Protein AF-A0A0K6GMQ0-F1 (afdb_monomer)

Structure (mmCIF, N/CA/C/O backbone):
data_AF-A0A0K6GMQ0-F1
#
_entry.id   AF-A0A0K6GMQ0-F1
#
loop_
_atom_site.group_PDB
_atom_site.id
_atom_site.type_symbol
_atom_site.label_atom_id
_atom_site.label_alt_id
_atom_site.label_comp_id
_atom_site.label_asym_id
_atom_site.label_entity_id
_atom_site.label_seq_id
_atom_site.pdbx_PDB_ins_code
_atom_site.Cartn_x
_atom_site.Cartn_y
_atom_site.Cartn_z
_atom_site.occupancy
_atom_site.B_iso_or_equiv
_atom_site.auth_seq_id
_atom_site.auth_comp_id
_atom_site.auth_asym_id
_atom_site.auth_atom_id
_atom_site.pdbx_PDB_model_num
ATOM 1 N N . MET A 1 1 ? 4.867 2.145 -22.997 1.00 87.25 1 MET A N 1
ATOM 2 C CA . MET A 1 1 ? 5.879 2.765 -22.101 1.00 87.25 1 MET A CA 1
ATOM 3 C C . MET A 1 1 ? 5.380 2.892 -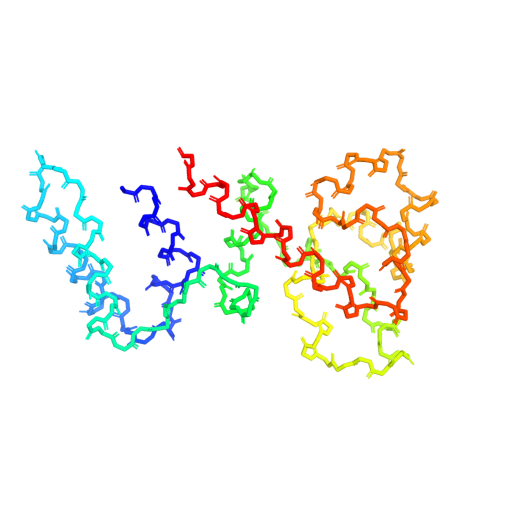20.665 1.00 87.25 1 MET A C 1
ATOM 5 O O . MET A 1 1 ? 6.046 2.372 -19.781 1.00 87.25 1 MET A O 1
ATOM 9 N N . ARG A 1 2 ? 4.233 3.552 -20.426 1.00 87.94 2 ARG A N 1
ATOM 10 C CA . ARG A 1 2 ? 3.683 3.811 -19.080 1.00 87.94 2 ARG A CA 1
ATOM 11 C C . ARG A 1 2 ? 3.552 2.547 -18.221 1.00 87.94 2 ARG A C 1
ATOM 13 O O . ARG A 1 2 ? 4.121 2.479 -17.138 1.00 87.94 2 ARG A O 1
ATOM 20 N N . GLU A 1 3 ? 2.881 1.529 -18.756 1.00 89.50 3 GLU A N 1
ATOM 21 C CA . GLU A 1 3 ? 2.681 0.240 -18.087 1.00 89.50 3 GLU A CA 1
ATOM 22 C C . GLU A 1 3 ? 4.010 -0.415 -17.684 1.00 89.50 3 GLU A C 1
ATOM 24 O O . GLU A 1 3 ? 4.184 -0.826 -16.539 1.00 89.50 3 GLU A O 1
ATOM 29 N N . TRP A 1 4 ? 4.976 -0.455 -18.607 1.00 92.56 4 TRP A N 1
ATOM 30 C CA . TRP A 1 4 ? 6.317 -0.969 -18.336 1.00 92.56 4 TRP A CA 1
ATOM 31 C C . TRP A 1 4 ? 7.002 -0.227 -17.192 1.00 92.56 4 TRP A C 1
ATOM 33 O O . TRP A 1 4 ? 7.537 -0.868 -16.286 1.00 92.56 4 TRP A O 1
ATOM 43 N N . LEU A 1 5 ? 6.968 1.107 -17.213 1.00 91.38 5 LEU A N 1
ATOM 44 C CA . LEU A 1 5 ? 7.626 1.924 -16.201 1.00 91.38 5 LEU A CA 1
ATOM 45 C C . LEU A 1 5 ? 7.036 1.655 -14.816 1.00 91.38 5 LEU A C 1
ATOM 47 O O . LEU A 1 5 ? 7.777 1.316 -13.897 1.00 91.38 5 LEU A O 1
ATOM 51 N N . TYR A 1 6 ? 5.713 1.732 -14.675 1.00 91.31 6 TYR A N 1
ATOM 52 C CA . TYR A 1 6 ? 5.073 1.539 -13.378 1.00 91.31 6 TYR A CA 1
ATOM 53 C C . TYR A 1 6 ? 5.166 0.098 -12.875 1.00 91.31 6 TYR A C 1
ATOM 55 O O . TYR A 1 6 ? 5.461 -0.088 -11.700 1.00 91.31 6 TYR A O 1
ATOM 63 N N . LYS A 1 7 ? 5.007 -0.925 -13.730 1.00 93.25 7 LYS A N 1
ATOM 64 C CA . LYS A 1 7 ? 5.241 -2.322 -13.315 1.00 93.25 7 LYS A CA 1
ATOM 65 C C . LYS A 1 7 ? 6.692 -2.547 -12.877 1.00 93.25 7 LYS A C 1
ATOM 67 O O . LYS A 1 7 ? 6.930 -3.299 -11.935 1.00 93.25 7 LYS A O 1
ATOM 72 N N . SER A 1 8 ? 7.656 -1.881 -13.521 1.00 92.75 8 SER A N 1
ATOM 73 C CA . SER A 1 8 ? 9.074 -1.942 -13.135 1.00 92.75 8 SER A CA 1
ATOM 74 C C . SER A 1 8 ? 9.342 -1.240 -11.800 1.00 92.75 8 SER A C 1
ATOM 76 O O . SER A 1 8 ? 10.072 -1.778 -10.971 1.00 92.75 8 SER A O 1
ATOM 78 N N . LEU A 1 9 ? 8.749 -0.062 -11.577 1.00 92.38 9 LEU A N 1
ATOM 79 C CA . LEU A 1 9 ? 8.865 0.686 -10.319 1.00 92.38 9 LEU A CA 1
ATOM 80 C C . LEU A 1 9 ? 8.199 -0.058 -9.160 1.00 92.38 9 LEU A C 1
ATOM 82 O O . LEU A 1 9 ? 8.821 -0.233 -8.120 1.00 92.38 9 LEU A O 1
ATOM 86 N N . LEU A 1 10 ? 6.982 -0.565 -9.370 1.00 93.38 10 LEU A N 1
ATOM 87 C CA . LEU A 1 10 ? 6.222 -1.320 -8.375 1.00 93.38 10 LEU A CA 1
ATOM 88 C C . LEU A 1 10 ? 6.980 -2.574 -7.913 1.00 93.38 10 LEU A C 1
ATOM 90 O O . LEU A 1 10 ? 6.945 -2.912 -6.740 1.00 93.38 10 LEU A O 1
ATOM 94 N N . ASN A 1 11 ? 7.715 -3.231 -8.814 1.00 93.44 11 ASN A N 1
ATOM 95 C CA . ASN A 1 11 ? 8.562 -4.385 -8.494 1.00 93.44 11 ASN A CA 1
ATOM 96 C C . ASN A 1 11 ? 9.983 -4.014 -8.028 1.00 93.44 11 ASN A C 1
ATOM 98 O O . ASN A 1 11 ? 10.831 -4.891 -7.861 1.00 93.44 11 ASN A O 1
ATOM 102 N N . GLY A 1 12 ? 10.293 -2.723 -7.870 1.00 91.00 12 GLY A N 1
ATOM 103 C CA . GLY A 1 12 ? 11.616 -2.277 -7.435 1.00 91.00 12 GLY A CA 1
ATOM 104 C C . GLY A 1 12 ? 12.750 -2.689 -8.382 1.00 91.00 12 GLY A C 1
ATOM 105 O O . GLY A 1 12 ? 13.881 -2.879 -7.938 1.00 91.00 12 GLY A O 1
ATOM 106 N N . VAL A 1 13 ? 12.488 -2.826 -9.690 1.00 90.62 13 VAL A N 1
ATOM 107 C CA . VAL A 1 13 ? 13.465 -3.305 -10.698 1.00 90.62 13 VAL A CA 1
ATOM 108 C C . VAL A 1 13 ? 14.748 -2.465 -10.722 1.00 90.62 13 VAL A C 1
ATOM 110 O O . VAL A 1 13 ? 15.840 -2.969 -11.009 1.00 90.62 13 VAL A O 1
ATOM 113 N N . PHE A 1 14 ? 14.625 -1.177 -10.404 1.00 87.06 14 PHE A N 1
ATOM 114 C CA . PHE A 1 14 ? 15.734 -0.223 -10.354 1.00 87.06 14 PHE A CA 1
ATOM 115 C C . PHE A 1 14 ? 16.380 -0.104 -8.961 1.00 87.06 14 PHE A C 1
ATOM 117 O O . PHE A 1 14 ? 17.389 0.587 -8.807 1.00 87.06 14 PHE A O 1
ATOM 124 N N . SER A 1 15 ? 15.846 -0.815 -7.967 1.00 83.56 15 SER A N 1
ATOM 125 C CA . SER A 1 15 ? 16.315 -0.835 -6.581 1.00 83.56 15 SER A CA 1
ATOM 126 C C . SER A 1 15 ? 17.329 -1.961 -6.341 1.00 83.56 15 SER A C 1
ATOM 128 O O . SER A 1 15 ? 17.467 -2.913 -7.117 1.00 8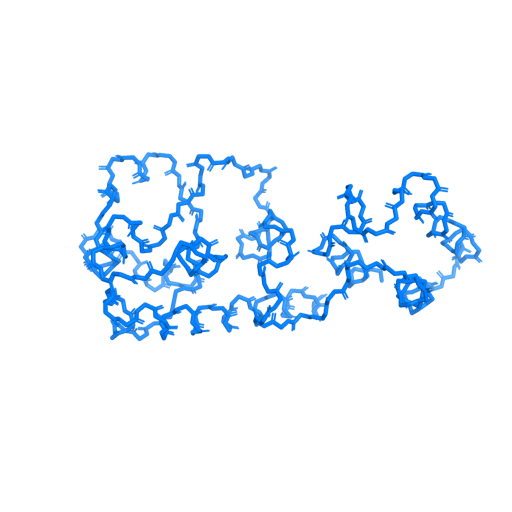3.56 15 SER A O 1
ATOM 130 N N . ARG A 1 16 ? 18.103 -1.860 -5.252 1.00 78.06 16 ARG A N 1
ATOM 131 C CA . ARG A 1 16 ? 19.012 -2.944 -4.834 1.00 78.06 16 ARG A CA 1
ATOM 132 C C . ARG A 1 16 ? 18.188 -4.164 -4.399 1.00 78.06 16 ARG A C 1
ATOM 134 O O . ARG A 1 16 ? 17.112 -4.010 -3.845 1.00 78.06 16 ARG A O 1
ATOM 141 N N . GLY A 1 17 ? 18.713 -5.373 -4.608 1.00 77.19 17 GLY A N 1
ATOM 142 C CA . GLY A 1 17 ? 18.088 -6.607 -4.106 1.00 77.19 17 GLY A CA 1
ATOM 143 C C . GLY A 1 17 ? 17.022 -7.242 -5.011 1.00 77.19 17 GLY A C 1
ATOM 144 O O . GLY A 1 17 ? 16.553 -8.329 -4.693 1.00 77.19 17 GLY A O 1
ATOM 145 N N . CYS A 1 18 ? 16.704 -6.654 -6.171 1.00 80.38 18 CYS A N 1
ATOM 146 C CA . CYS A 1 18 ? 15.731 -7.201 -7.135 1.00 80.38 18 CYS A CA 1
ATOM 147 C C . CYS A 1 18 ? 16.265 -8.399 -7.968 1.00 80.38 18 CYS A C 1
ATOM 149 O O . CYS A 1 18 ? 15.614 -8.865 -8.892 1.00 80.38 18 CYS A O 1
ATOM 151 N N . GLY A 1 19 ? 17.452 -8.937 -7.663 1.00 78.12 19 GLY A N 1
ATOM 152 C CA . GLY A 1 19 ? 18.019 -10.102 -8.372 1.00 78.12 19 GLY A CA 1
ATOM 153 C C . GLY A 1 19 ? 19.038 -9.768 -9.468 1.00 78.12 19 GLY A C 1
ATOM 154 O O . GLY A 1 19 ? 19.646 -10.663 -10.048 1.00 78.12 19 GLY A O 1
ATOM 155 N N . TRP A 1 20 ? 19.319 -8.484 -9.699 1.00 83.75 20 TRP A N 1
ATOM 156 C CA . TRP A 1 20 ? 20.468 -8.049 -10.497 1.00 83.75 20 TRP A CA 1
ATOM 157 C C . TRP A 1 20 ? 21.171 -6.838 -9.888 1.00 83.75 20 TRP A C 1
ATOM 159 O O . TRP A 1 20 ? 20.637 -6.171 -9.003 1.00 83.75 20 TRP A O 1
ATOM 169 N N . ILE A 1 21 ? 22.385 -6.539 -10.360 1.00 78.31 21 ILE A N 1
ATOM 170 C CA . ILE A 1 21 ? 23.079 -5.298 -10.001 1.00 78.31 21 ILE A CA 1
ATOM 171 C C . ILE A 1 21 ? 22.522 -4.205 -10.922 1.00 78.31 21 ILE A C 1
ATOM 173 O O . ILE A 1 21 ? 22.858 -4.244 -12.120 1.00 78.31 21 ILE A O 1
ATOM 177 N N . PRO A 1 22 ? 21.724 -3.238 -10.410 1.00 67.69 22 PRO A N 1
ATOM 178 C CA . PRO A 1 22 ? 20.946 -2.328 -11.251 1.00 67.69 22 PRO A CA 1
ATOM 179 C C . PRO A 1 22 ? 21.818 -1.624 -12.289 1.00 67.69 22 PRO A C 1
ATOM 181 O O . PRO A 1 22 ? 21.586 -1.750 -13.484 1.00 67.69 22 PRO A O 1
ATOM 184 N N . TYR A 1 23 ? 22.925 -1.016 -11.865 1.00 63.31 23 TYR A N 1
ATOM 185 C CA . TYR A 1 23 ? 23.790 -0.242 -12.759 1.00 63.31 23 TYR A CA 1
ATOM 186 C C . TYR A 1 23 ? 24.742 -1.072 -13.637 1.00 63.31 23 TYR A C 1
ATOM 188 O O . TYR A 1 23 ? 25.183 -0.586 -14.674 1.00 63.31 23 TYR A O 1
ATOM 196 N N . LYS A 1 24 ? 25.077 -2.317 -13.263 1.00 68.06 24 LYS A N 1
ATOM 197 C CA . LYS A 1 24 ? 26.059 -3.129 -14.019 1.00 68.06 24 LYS A CA 1
ATOM 198 C C . LYS A 1 24 ? 25.415 -4.047 -15.050 1.00 68.06 24 LYS A C 1
ATOM 200 O O . LYS A 1 24 ? 25.975 -4.267 -16.122 1.00 68.06 24 LYS A O 1
ATOM 205 N N . THR A 1 25 ? 24.257 -4.603 -14.716 1.00 71.44 25 THR A N 1
ATOM 206 C CA . THR A 1 25 ? 23.628 -5.670 -15.507 1.00 71.44 25 THR A CA 1
ATOM 207 C C . THR A 1 25 ? 22.236 -5.286 -15.973 1.00 71.44 25 THR A C 1
ATOM 209 O O . THR A 1 25 ? 21.922 -5.531 -17.133 1.00 71.44 25 THR A O 1
ATOM 212 N N . GLY A 1 26 ? 21.453 -4.610 -15.132 1.00 78.81 26 GLY A N 1
ATOM 213 C CA . GLY A 1 26 ? 20.058 -4.326 -15.438 1.00 78.81 26 GLY A CA 1
ATOM 214 C C . GLY A 1 26 ? 19.805 -3.128 -16.326 1.00 78.81 26 GLY A C 1
ATOM 215 O O . GLY A 1 26 ? 19.415 -3.266 -17.484 1.00 78.81 26 GLY A O 1
ATOM 216 N N . VAL A 1 27 ? 20.106 -1.944 -15.800 1.00 81.25 27 VAL A N 1
ATOM 217 C CA . VAL A 1 27 ? 19.955 -0.660 -16.490 1.00 81.25 27 VAL A CA 1
ATOM 218 C C . VAL A 1 27 ? 20.700 -0.673 -17.822 1.00 81.25 27 VAL A C 1
ATOM 220 O O . VAL A 1 27 ? 20.176 -0.175 -18.810 1.00 81.25 27 VAL A O 1
ATOM 223 N N . ARG A 1 28 ? 21.874 -1.317 -17.902 1.00 84.44 28 ARG A N 1
ATOM 224 C CA . ARG A 1 28 ? 22.615 -1.450 -19.166 1.00 84.44 28 ARG A CA 1
ATOM 225 C C . ARG A 1 28 ? 21.853 -2.271 -20.215 1.00 84.44 28 ARG A C 1
ATOM 227 O O . ARG A 1 28 ? 21.821 -1.871 -21.373 1.00 84.44 28 ARG A O 1
ATOM 234 N N . LYS A 1 29 ? 21.240 -3.400 -19.831 1.00 87.31 29 LYS A N 1
ATOM 235 C CA . LYS A 1 29 ? 20.435 -4.235 -20.744 1.00 87.31 29 LYS A CA 1
ATOM 236 C C . LYS A 1 29 ? 19.186 -3.494 -21.219 1.00 87.31 29 LYS A C 1
ATOM 238 O O . LYS A 1 29 ? 18.951 -3.437 -22.420 1.00 87.31 29 LYS A O 1
ATOM 243 N N . ILE A 1 30 ? 18.460 -2.865 -20.292 1.00 90.50 30 ILE A N 1
ATOM 244 C CA . ILE A 1 30 ? 17.288 -2.029 -20.599 1.00 90.50 30 ILE A CA 1
ATOM 245 C C . ILE A 1 30 ? 17.681 -0.894 -21.554 1.00 90.50 30 ILE A C 1
ATOM 247 O O . ILE A 1 30 ? 17.057 -0.707 -22.594 1.00 90.50 30 ILE A O 1
ATOM 251 N N . SER A 1 31 ? 18.754 -0.164 -21.233 1.00 89.50 31 SER A N 1
ATOM 252 C CA . SER A 1 31 ? 19.244 0.965 -22.029 1.00 89.50 31 SER A CA 1
ATOM 253 C C . SER A 1 31 ? 19.630 0.552 -23.451 1.00 89.50 31 SER A C 1
ATOM 255 O O . SER A 1 31 ? 19.312 1.273 -24.396 1.00 89.50 31 SER A O 1
ATOM 257 N N . ASN A 1 32 ? 20.259 -0.616 -23.620 1.00 91.44 32 ASN A N 1
ATOM 258 C CA . ASN A 1 32 ? 20.604 -1.138 -24.941 1.00 91.44 32 ASN A CA 1
ATOM 259 C C . ASN A 1 32 ? 19.355 -1.380 -25.804 1.00 91.44 32 ASN A C 1
ATOM 261 O O . ASN A 1 32 ? 19.307 -0.861 -26.917 1.00 91.44 32 ASN A O 1
ATOM 265 N N . VAL A 1 33 ? 18.339 -2.071 -25.271 1.00 93.44 33 VAL A N 1
ATOM 266 C CA . VAL A 1 33 ? 17.082 -2.343 -25.998 1.00 93.44 33 VAL A CA 1
ATOM 267 C C . VAL A 1 33 ? 16.358 -1.049 -26.363 1.00 93.44 33 VAL A C 1
ATOM 269 O O . VAL A 1 33 ? 15.961 -0.859 -27.511 1.00 93.44 33 VAL A O 1
ATOM 272 N N . VAL A 1 34 ? 16.243 -0.109 -25.418 1.00 93.00 34 VAL A N 1
ATOM 273 C CA . VAL A 1 34 ? 15.599 1.191 -25.673 1.00 93.00 34 VAL A CA 1
ATOM 274 C C . VAL A 1 34 ? 16.345 1.980 -26.755 1.00 93.00 34 VAL A C 1
ATOM 276 O O . VAL A 1 34 ? 15.718 2.608 -27.607 1.00 93.00 34 VAL A O 1
ATOM 279 N N . ARG A 1 35 ? 17.684 1.935 -26.769 1.00 92.75 35 ARG A N 1
ATOM 280 C CA . ARG A 1 35 ? 18.505 2.625 -27.776 1.00 92.75 35 ARG A CA 1
ATOM 281 C C . ARG A 1 35 ? 18.301 2.064 -29.187 1.00 92.75 35 ARG A C 1
ATOM 283 O O . ARG A 1 35 ? 18.286 2.844 -30.136 1.00 92.75 35 ARG A O 1
ATOM 290 N N . GLU A 1 36 ? 18.128 0.754 -29.330 1.00 94.31 36 GLU A N 1
ATOM 291 C CA . GLU A 1 36 ? 17.858 0.084 -30.619 1.00 94.31 36 GLU A CA 1
ATOM 292 C C . GLU A 1 36 ? 16.455 0.403 -31.181 1.00 94.31 36 GLU A C 1
ATOM 294 O O . GLU A 1 36 ? 16.200 0.275 -32.387 1.00 94.31 36 GLU A O 1
ATOM 299 N N . HIS A 1 37 ? 15.575 0.912 -30.314 1.00 93.62 37 HIS A N 1
ATOM 300 C CA . HIS A 1 37 ? 14.209 1.338 -30.614 1.00 93.62 37 HIS A CA 1
ATOM 301 C C . HIS A 1 37 ? 14.037 2.862 -30.680 1.00 93.62 37 HIS A C 1
ATOM 303 O O . HIS A 1 37 ? 12.922 3.380 -30.631 1.00 93.62 37 HIS A O 1
ATOM 309 N N . LYS A 1 38 ? 15.132 3.620 -30.819 1.00 89.38 38 LYS A N 1
ATOM 310 C CA . LYS A 1 38 ? 15.054 5.076 -30.982 1.00 89.38 38 LYS A CA 1
ATOM 311 C C . LYS A 1 38 ? 14.230 5.430 -32.231 1.00 89.38 38 LYS A C 1
ATOM 313 O O . LYS A 1 38 ? 14.511 4.920 -33.311 1.00 89.38 38 LYS A O 1
ATOM 318 N N . LEU A 1 39 ? 13.258 6.337 -32.076 1.00 91.06 39 LEU A N 1
ATOM 319 C CA . LEU A 1 39 ? 12.291 6.746 -33.115 1.00 91.06 39 LEU A CA 1
ATOM 320 C C . LEU A 1 39 ? 11.353 5.622 -33.606 1.00 91.06 39 LEU A C 1
ATOM 322 O O . LEU A 1 39 ? 10.754 5.754 -34.670 1.00 91.06 39 LEU A O 1
ATOM 326 N N . LYS A 1 40 ? 11.219 4.534 -32.841 1.00 93.19 40 LYS A N 1
ATOM 327 C CA . LYS A 1 40 ? 10.262 3.445 -33.079 1.00 93.19 40 LYS A CA 1
ATOM 328 C C . LYS A 1 40 ? 9.300 3.325 -31.896 1.00 93.19 40 LYS A C 1
ATOM 330 O O . LYS A 1 40 ? 9.435 4.041 -30.900 1.00 93.19 40 LYS A O 1
ATOM 335 N N . ASP A 1 41 ? 8.363 2.389 -31.999 1.00 93.50 41 ASP A N 1
ATOM 336 C CA . ASP A 1 41 ? 7.492 2.020 -30.889 1.00 93.50 41 ASP A CA 1
ATOM 337 C C . ASP A 1 41 ? 8.296 1.541 -29.676 1.00 93.50 41 ASP A C 1
ATOM 339 O O . ASP A 1 41 ? 9.361 0.928 -29.790 1.00 93.50 41 ASP A O 1
ATOM 343 N N . PHE A 1 42 ? 7.780 1.847 -28.486 1.00 94.38 42 PHE A N 1
ATOM 344 C CA . PHE A 1 42 ? 8.451 1.499 -27.242 1.00 94.38 42 PHE A CA 1
ATOM 345 C C . PHE A 1 42 ? 8.419 -0.026 -27.008 1.00 94.38 42 PHE A C 1
ATOM 347 O O . PHE A 1 42 ? 7.323 -0.583 -26.906 1.00 94.38 42 PHE A O 1
ATOM 354 N N . PRO A 1 43 ? 9.572 -0.694 -26.815 1.00 95.50 43 PRO A N 1
ATOM 355 C CA . PRO A 1 43 ? 9.676 -2.156 -26.815 1.00 95.50 43 PRO A CA 1
ATOM 356 C C . PRO A 1 43 ? 9.305 -2.778 -25.454 1.00 95.50 43 PRO A C 1
ATOM 358 O O . PRO A 1 43 ? 10.131 -3.402 -24.789 1.00 95.50 43 PRO A O 1
ATOM 361 N N . ALA A 1 44 ? 8.066 -2.584 -24.990 1.00 94.00 44 ALA A N 1
ATOM 362 C CA . ALA A 1 44 ? 7.633 -3.047 -23.665 1.00 94.00 44 ALA A CA 1
ATOM 363 C C . ALA A 1 44 ? 7.765 -4.572 -23.495 1.00 94.00 44 ALA A C 1
ATOM 365 O O . ALA A 1 44 ? 8.299 -5.029 -22.484 1.00 94.00 44 ALA A O 1
ATOM 366 N N . ASP A 1 45 ? 7.341 -5.346 -24.494 1.00 93.00 45 ASP A N 1
ATOM 367 C CA . ASP A 1 45 ? 7.365 -6.811 -24.437 1.00 93.00 45 ASP A CA 1
ATOM 368 C C . ASP A 1 45 ? 8.787 -7.372 -24.382 1.00 93.00 45 ASP A C 1
ATOM 370 O O . ASP A 1 45 ? 9.056 -8.306 -23.622 1.00 93.00 45 ASP A O 1
ATOM 374 N N . GLU A 1 46 ? 9.720 -6.774 -25.128 1.00 94.25 46 GLU A N 1
ATOM 375 C CA . GLU A 1 46 ? 11.136 -7.150 -25.086 1.00 94.25 46 GLU A CA 1
ATOM 376 C C . GLU A 1 46 ? 11.751 -6.848 -23.719 1.00 94.25 46 GLU A C 1
ATOM 378 O O . GLU A 1 46 ? 12.500 -7.659 -23.169 1.00 94.25 46 GLU A O 1
ATOM 383 N N . LEU A 1 47 ? 11.391 -5.712 -23.119 1.00 93.94 47 LEU A N 1
ATOM 384 C CA . LEU A 1 47 ? 11.858 -5.352 -21.785 1.00 93.94 47 LEU A CA 1
ATOM 385 C C . LEU A 1 47 ? 11.283 -6.285 -20.708 1.00 93.94 47 LEU A C 1
ATOM 387 O O . LEU A 1 47 ? 12.024 -6.729 -19.833 1.00 93.94 47 LEU A O 1
ATOM 391 N N . PHE A 1 48 ? 10.004 -6.662 -20.788 1.00 92.19 48 PHE A N 1
ATOM 392 C CA . PHE A 1 48 ? 9.436 -7.676 -19.890 1.00 92.19 48 PHE A CA 1
ATOM 393 C C . PHE A 1 48 ? 10.009 -9.073 -20.140 1.00 92.19 48 PHE A C 1
ATOM 395 O O . PHE A 1 48 ? 10.126 -9.877 -19.212 1.00 92.19 48 PHE A O 1
ATOM 402 N N . LYS A 1 49 ? 10.393 -9.393 -21.380 1.00 90.88 49 LYS A N 1
ATOM 403 C CA . LYS A 1 49 ? 11.107 -10.635 -21.688 1.00 90.88 49 LYS A CA 1
ATOM 404 C C . LYS A 1 49 ? 12.455 -10.682 -20.966 1.00 90.88 49 LYS A C 1
ATOM 406 O O . LYS A 1 49 ? 12.750 -11.696 -20.345 1.00 90.88 49 LYS A O 1
ATOM 411 N N . ILE A 1 50 ? 13.210 -9.578 -20.942 1.00 89.06 50 ILE A N 1
ATOM 412 C CA . ILE A 1 50 ? 14.455 -9.480 -20.156 1.00 89.06 50 ILE A CA 1
ATOM 413 C C . ILE A 1 50 ? 14.203 -9.821 -18.687 1.00 89.06 50 ILE A C 1
ATOM 415 O O . ILE A 1 50 ? 15.015 -10.518 -18.084 1.00 89.06 50 ILE A O 1
ATOM 419 N N . TYR A 1 51 ? 13.099 -9.347 -18.106 1.00 90.00 51 TYR A N 1
ATOM 420 C CA . TYR A 1 51 ? 12.803 -9.612 -16.697 1.00 90.00 51 TYR A CA 1
ATOM 421 C C . TYR A 1 51 ? 12.519 -11.084 -16.427 1.00 90.00 51 TYR A C 1
ATOM 423 O O . TYR A 1 51 ? 12.962 -11.588 -15.406 1.00 90.00 51 TYR A O 1
ATOM 431 N N . ARG A 1 52 ? 11.825 -11.764 -17.346 1.00 86.62 52 ARG A N 1
ATOM 432 C CA . ARG A 1 52 ? 11.510 -13.197 -17.247 1.00 86.62 52 ARG A CA 1
ATOM 433 C C . ARG A 1 52 ? 12.719 -14.094 -17.511 1.00 86.62 52 ARG A C 1
ATOM 435 O O . ARG A 1 52 ? 12.858 -15.133 -16.879 1.00 86.62 52 ARG A O 1
ATOM 442 N N . ASP A 1 53 ? 13.592 -13.690 -18.432 1.00 86.38 53 ASP A N 1
ATOM 443 C CA . ASP A 1 53 ? 14.809 -14.434 -18.779 1.00 86.38 53 ASP A CA 1
ATOM 444 C C . ASP A 1 53 ? 15.908 -14.300 -17.706 1.00 86.38 53 ASP A C 1
ATOM 446 O O . ASP A 1 53 ? 16.866 -15.075 -17.681 1.00 86.38 53 ASP A O 1
ATOM 450 N N . HIS A 1 54 ? 15.802 -13.296 -16.832 1.00 82.06 54 HIS A N 1
ATOM 451 C CA . HIS A 1 54 ? 16.686 -13.099 -15.691 1.00 82.06 54 HIS A CA 1
ATOM 452 C C . HIS A 1 54 ? 15.994 -13.506 -14.384 1.00 82.06 54 HIS A C 1
ATOM 454 O O . HIS A 1 54 ? 14.781 -13.396 -14.272 1.00 82.06 54 HIS A O 1
ATOM 460 N N . PRO A 1 55 ? 16.739 -13.938 -13.352 1.00 77.44 55 PRO A N 1
ATOM 461 C CA . PRO A 1 55 ? 16.164 -14.298 -12.055 1.00 77.44 55 PRO A CA 1
ATOM 462 C C . PRO A 1 55 ? 15.805 -13.043 -11.235 1.00 77.44 55 PRO A C 1
ATOM 464 O O . PRO A 1 55 ? 16.338 -12.830 -10.144 1.00 77.44 55 PRO A O 1
ATOM 467 N N . LEU A 1 56 ? 14.958 -12.168 -11.784 1.00 85.12 56 LEU A N 1
ATOM 468 C CA . LEU A 1 56 ? 14.487 -10.973 -11.091 1.00 85.12 56 LEU A CA 1
ATOM 469 C C . LEU A 1 56 ? 13.315 -11.296 -10.169 1.00 85.12 56 LEU A C 1
ATOM 471 O O . LEU A 1 56 ? 12.469 -12.134 -10.480 1.00 85.12 56 LEU A O 1
ATOM 475 N N . ARG A 1 57 ? 13.234 -10.573 -9.049 1.00 87.25 57 ARG A N 1
ATOM 476 C CA . ARG A 1 57 ? 12.013 -10.511 -8.2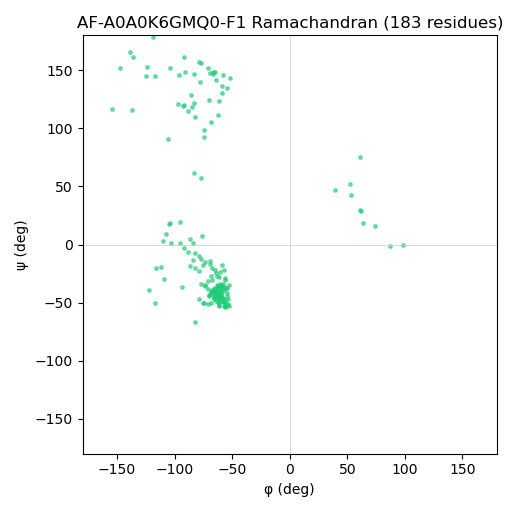39 1.00 87.25 57 ARG A CA 1
ATOM 477 C C . ARG 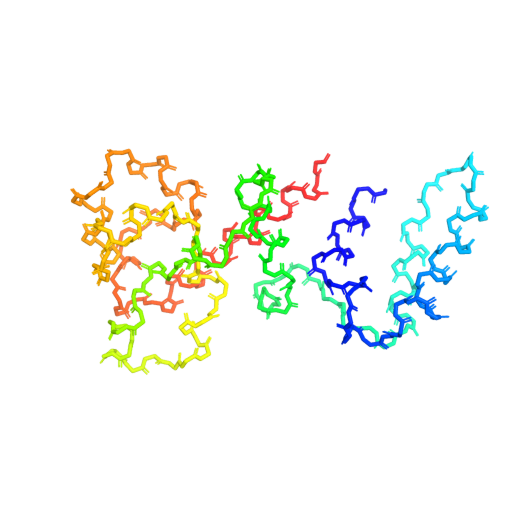A 1 57 ? 11.009 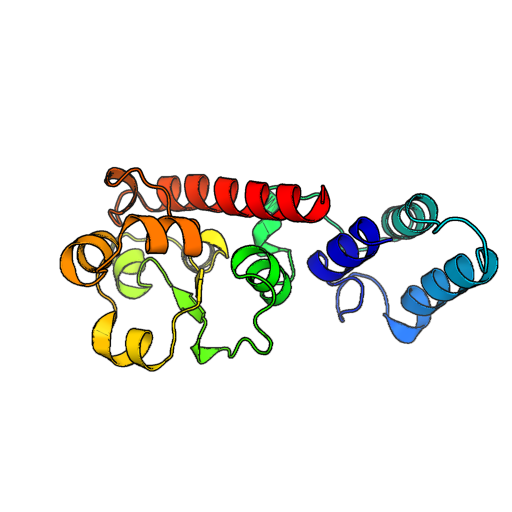-9.630 -8.971 1.00 87.25 57 ARG A C 1
ATOM 479 O O . ARG A 1 57 ? 11.048 -8.410 -8.853 1.00 87.25 57 ARG A O 1
ATOM 486 N N . PHE A 1 58 ? 10.172 -10.261 -9.783 1.00 90.69 58 PHE A N 1
ATOM 487 C CA . PHE A 1 58 ? 9.171 -9.586 -10.592 1.00 90.69 58 PHE A CA 1
ATOM 488 C C . PHE A 1 58 ? 7.855 -10.359 -10.518 1.00 90.69 58 PHE A C 1
ATOM 490 O O . PHE A 1 58 ? 7.775 -11.508 -10.951 1.00 90.69 58 PHE A O 1
ATOM 497 N N . TYR A 1 59 ? 6.835 -9.723 -9.957 1.00 92.38 59 TYR A N 1
ATOM 498 C CA . TYR A 1 59 ? 5.550 -10.323 -9.650 1.00 92.38 59 TYR A CA 1
ATOM 499 C C . TYR A 1 59 ? 4.423 -9.667 -10.445 1.00 92.38 59 TYR A C 1
ATOM 501 O O . TYR A 1 59 ? 4.400 -8.454 -10.677 1.00 92.38 59 TYR A O 1
ATOM 509 N N . GLU A 1 60 ? 3.446 -10.492 -10.811 1.00 92.50 60 GLU A N 1
ATOM 510 C CA . GLU A 1 60 ? 2.177 -10.028 -11.357 1.00 92.50 60 GLU A CA 1
ATOM 511 C C . GLU A 1 60 ? 1.320 -9.363 -10.276 1.00 92.50 60 GLU A C 1
ATOM 513 O O . GLU A 1 60 ? 1.378 -9.710 -9.092 1.00 92.50 60 GLU A O 1
ATOM 518 N N . ILE A 1 61 ? 0.478 -8.423 -10.703 1.00 95.00 61 ILE A N 1
ATOM 519 C CA . ILE A 1 61 ? -0.350 -7.606 -9.811 1.00 95.00 61 ILE A CA 1
ATOM 520 C C . ILE A 1 61 ? -1.501 -8.447 -9.264 1.00 95.00 61 ILE A C 1
ATOM 522 O O . ILE A 1 61 ? -2.541 -8.641 -9.906 1.00 95.00 61 ILE A O 1
ATOM 526 N N . HIS A 1 62 ? -1.289 -8.938 -8.050 1.00 96.12 62 HIS A N 1
ATOM 527 C CA . HIS A 1 62 ? -2.179 -9.830 -7.327 1.00 96.12 62 HIS A CA 1
ATOM 528 C C . HIS A 1 62 ? -2.076 -9.553 -5.822 1.00 96.12 62 HIS A C 1
ATOM 530 O O . HIS A 1 62 ? -1.021 -9.138 -5.343 1.00 96.12 62 HIS A O 1
ATOM 536 N N . THR A 1 63 ? -3.148 -9.805 -5.066 1.00 95.81 63 THR A N 1
ATOM 537 C CA . THR A 1 63 ? -3.203 -9.536 -3.614 1.00 95.81 63 THR A CA 1
ATOM 538 C C . THR A 1 63 ? -2.086 -10.259 -2.860 1.00 95.81 63 THR A C 1
ATOM 540 O O . THR A 1 63 ? -1.424 -9.671 -2.012 1.00 95.81 63 THR A O 1
ATOM 543 N N . ALA A 1 64 ? -1.790 -11.497 -3.264 1.00 95.38 64 ALA A N 1
ATOM 544 C CA . ALA A 1 64 ? -0.700 -12.312 -2.722 1.00 95.38 64 ALA A CA 1
ATOM 545 C C . ALA A 1 64 ? 0.703 -11.674 -2.818 1.00 95.38 64 ALA A C 1
ATOM 547 O O . ALA A 1 64 ? 1.582 -12.064 -2.058 1.00 95.38 64 ALA A O 1
ATOM 548 N N . HIS A 1 65 ? 0.920 -10.715 -3.725 1.00 95.38 65 HIS A N 1
ATOM 549 C CA . HIS A 1 65 ? 2.224 -10.077 -3.942 1.00 95.38 65 HIS A CA 1
ATOM 550 C C . HIS A 1 65 ? 2.269 -8.618 -3.470 1.00 95.38 65 HIS A C 1
ATOM 552 O O . HIS A 1 65 ? 3.292 -7.964 -3.636 1.00 95.38 65 HIS A O 1
ATOM 558 N N . LEU A 1 66 ? 1.197 -8.082 -2.870 1.00 95.31 66 LEU A N 1
ATOM 559 C CA . LEU A 1 66 ? 1.159 -6.668 -2.469 1.00 95.31 66 LEU A CA 1
ATOM 560 C C . LEU A 1 66 ? 2.291 -6.276 -1.514 1.00 95.31 66 LEU A C 1
ATOM 562 O O . LEU A 1 66 ? 2.810 -5.170 -1.617 1.00 95.31 66 LEU A O 1
ATOM 566 N N . ASN A 1 67 ? 2.679 -7.176 -0.609 1.00 94.75 67 ASN A N 1
ATOM 567 C CA . ASN A 1 67 ? 3.772 -6.935 0.338 1.00 94.75 67 ASN A CA 1
ATOM 568 C C . ASN A 1 67 ? 5.167 -7.062 -0.297 1.00 94.75 67 ASN A C 1
ATOM 570 O O . ASN A 1 67 ? 6.148 -6.664 0.323 1.00 94.75 67 ASN A O 1
ATOM 574 N N . GLU A 1 68 ? 5.258 -7.605 -1.513 1.00 93.69 68 GLU A N 1
ATOM 575 C CA . GLU A 1 68 ? 6.509 -7.707 -2.271 1.00 93.69 68 GLU A CA 1
ATOM 576 C C . GLU A 1 68 ? 6.795 -6.443 -3.090 1.00 93.69 68 GLU A C 1
ATOM 578 O O . GLU A 1 68 ? 7.926 -6.225 -3.528 1.00 93.69 68 GLU A O 1
ATOM 583 N N . PHE A 1 69 ? 5.770 -5.621 -3.324 1.00 94.50 69 PHE A N 1
ATOM 584 C CA . PHE A 1 69 ? 5.896 -4.387 -4.080 1.00 94.50 69 PHE A CA 1
ATOM 585 C C . PHE A 1 69 ? 6.539 -3.268 -3.266 1.00 94.50 69 PHE A C 1
ATOM 587 O O . PHE A 1 69 ? 6.478 -3.225 -2.036 1.00 94.50 69 PHE A O 1
ATOM 594 N N . ASP A 1 70 ? 7.121 -2.313 -3.985 1.00 92.69 70 ASP A N 1
ATOM 595 C CA . ASP A 1 70 ? 7.617 -1.079 -3.402 1.00 92.69 70 ASP A CA 1
ATOM 596 C C . ASP A 1 70 ? 6.451 -0.297 -2.776 1.00 92.69 70 ASP A C 1
ATOM 598 O O . ASP A 1 70 ? 5.543 0.187 -3.462 1.00 92.69 70 ASP A O 1
ATOM 602 N N . LYS A 1 71 ? 6.467 -0.210 -1.444 1.00 91.06 71 LYS A N 1
ATOM 603 C CA . LYS A 1 71 ? 5.401 0.389 -0.637 1.00 91.06 71 LYS A CA 1
ATOM 604 C C . LYS A 1 71 ? 5.156 1.858 -0.993 1.00 91.06 71 LYS A C 1
ATOM 606 O O . LYS A 1 71 ? 4.004 2.290 -0.979 1.00 91.06 71 LYS A O 1
ATOM 611 N N . GLU A 1 72 ? 6.202 2.621 -1.309 1.00 89.81 72 GLU A N 1
ATOM 612 C CA . GLU A 1 72 ? 6.050 4.029 -1.691 1.00 89.81 72 GLU A CA 1
ATOM 613 C C . GLU A 1 72 ? 5.297 4.125 -3.015 1.00 89.81 72 GLU A C 1
ATOM 615 O O . GLU A 1 72 ? 4.314 4.862 -3.118 1.00 89.81 72 GLU A O 1
ATOM 620 N N . ILE A 1 73 ? 5.672 3.295 -3.993 1.00 91.75 73 ILE A N 1
ATOM 621 C CA . ILE A 1 73 ? 4.967 3.219 -5.278 1.00 91.75 73 ILE A CA 1
ATOM 622 C C . ILE A 1 73 ? 3.511 2.779 -5.087 1.00 91.75 73 ILE A C 1
ATOM 624 O O . ILE A 1 73 ? 2.623 3.367 -5.706 1.00 91.75 73 ILE A O 1
ATOM 628 N N . VAL A 1 74 ? 3.226 1.815 -4.201 1.00 94.06 74 VAL A N 1
ATOM 629 C CA . VAL A 1 74 ? 1.837 1.441 -3.870 1.00 94.06 74 VAL A CA 1
ATOM 630 C C . VAL A 1 74 ? 1.059 2.643 -3.329 1.00 94.06 74 VAL A C 1
ATOM 632 O O . VAL A 1 74 ? -0.057 2.899 -3.778 1.00 94.06 74 VAL A O 1
ATOM 635 N N . PHE A 1 75 ? 1.629 3.429 -2.415 1.00 93.06 75 PHE 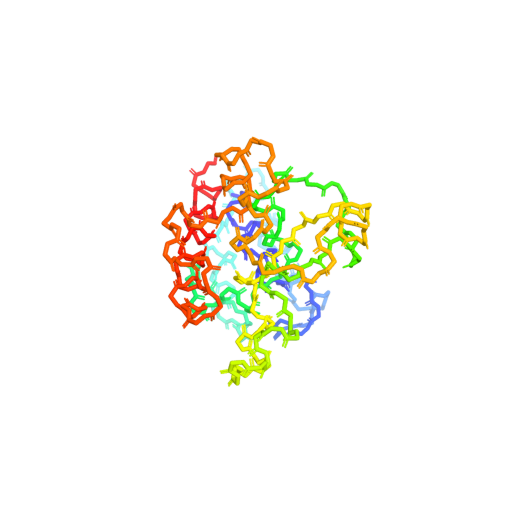A N 1
ATOM 636 C CA . PHE A 1 75 ? 0.950 4.621 -1.905 1.00 93.06 75 PHE A CA 1
ATOM 637 C C . PHE A 1 75 ? 0.734 5.696 -2.970 1.00 93.06 75 PHE A C 1
ATOM 639 O O . PHE A 1 75 ? -0.342 6.293 -2.998 1.00 93.06 75 PHE A O 1
ATOM 646 N N . HIS A 1 76 ? 1.690 5.914 -3.875 1.00 90.94 76 HIS A N 1
ATOM 647 C CA . HIS A 1 76 ? 1.492 6.826 -5.005 1.00 90.94 76 HIS A CA 1
ATOM 648 C C . HIS A 1 76 ? 0.323 6.395 -5.902 1.00 90.94 76 HIS A C 1
ATOM 650 O O . HIS A 1 76 ? -0.401 7.256 -6.401 1.00 90.94 76 HIS A O 1
ATOM 656 N N . MET A 1 77 ? 0.099 5.085 -6.063 1.00 91.69 77 MET A N 1
ATOM 657 C CA . MET A 1 77 ? -1.045 4.548 -6.813 1.00 91.69 77 MET A CA 1
ATOM 658 C C . MET A 1 77 ? -2.385 4.745 -6.092 1.00 91.69 77 MET A C 1
ATOM 660 O O . MET A 1 77 ? -3.415 4.892 -6.752 1.00 91.69 77 MET A O 1
ATOM 664 N N . ILE A 1 78 ? -2.379 4.738 -4.754 1.00 92.69 78 ILE A N 1
ATOM 665 C CA . ILE A 1 78 ? -3.579 4.930 -3.926 1.00 92.69 78 ILE A CA 1
ATOM 666 C C . ILE A 1 78 ? -3.965 6.416 -3.838 1.00 92.69 78 ILE A C 1
ATOM 668 O O . ILE A 1 78 ? -5.140 6.741 -3.992 1.00 92.69 78 ILE A O 1
ATOM 672 N N . TYR A 1 79 ? -2.999 7.306 -3.579 1.00 89.81 79 TYR A N 1
ATOM 673 C CA . TYR A 1 79 ? -3.245 8.698 -3.160 1.00 89.81 79 TYR A CA 1
ATOM 674 C C . TYR A 1 79 ? -2.950 9.772 -4.216 1.00 89.81 79 TYR A C 1
ATOM 676 O O . TYR A 1 79 ? -2.981 10.954 -3.882 1.00 89.81 79 TYR A O 1
ATOM 684 N N . ASP A 1 80 ? -2.684 9.383 -5.462 1.00 75.94 80 ASP A N 1
ATOM 685 C CA . ASP A 1 80 ? -2.460 10.282 -6.603 1.00 75.94 80 ASP A CA 1
ATOM 686 C C . ASP A 1 80 ? -1.255 11.219 -6.439 1.00 75.94 80 ASP A C 1
ATOM 688 O O . ASP A 1 80 ? -1.387 12.417 -6.207 1.00 75.94 80 ASP A O 1
ATOM 692 N N . GLU A 1 81 ? -0.061 10.637 -6.608 1.00 63.94 81 GLU A N 1
ATOM 693 C CA . GLU A 1 81 ? 1.215 11.353 -6.783 1.00 63.94 81 GLU A CA 1
ATOM 694 C C . GLU A 1 81 ? 1.513 12.406 -5.695 1.00 63.94 81 GLU A C 1
ATOM 696 O O . GLU A 1 81 ? 1.854 13.556 -5.969 1.00 63.94 81 GLU A O 1
ATOM 701 N N . LEU A 1 82 ? 1.439 11.998 -4.422 1.00 63.00 82 LEU A N 1
ATOM 702 C CA . LEU A 1 82 ? 1.925 12.823 -3.311 1.00 63.00 82 LEU A CA 1
ATOM 703 C C . LEU A 1 82 ? 3.437 13.069 -3.455 1.00 63.00 82 LEU A C 1
ATOM 705 O O . LEU A 1 82 ? 4.189 12.103 -3.490 1.00 63.00 82 LEU A O 1
ATOM 709 N N . PRO A 1 83 ? 3.926 14.321 -3.490 1.00 59.06 83 PRO A N 1
ATOM 710 C CA . PRO A 1 83 ? 5.301 14.613 -3.899 1.00 59.06 83 PRO A CA 1
ATOM 711 C C . PRO A 1 83 ? 6.375 14.108 -2.927 1.00 59.06 83 PRO A C 1
ATOM 713 O O . PRO A 1 83 ? 7.521 13.979 -3.335 1.00 59.06 83 PRO A O 1
ATOM 716 N N . ASN A 1 84 ? 6.036 13.842 -1.660 1.00 72.81 84 ASN A N 1
ATOM 717 C CA . ASN A 1 84 ? 6.941 13.252 -0.673 1.00 72.81 84 ASN A CA 1
ATOM 718 C C . ASN A 1 84 ? 6.132 12.523 0.406 1.00 72.81 84 ASN A C 1
ATOM 720 O O . ASN A 1 84 ? 5.391 13.168 1.148 1.00 72.81 84 ASN A O 1
ATOM 724 N N . ILE A 1 85 ? 6.303 11.206 0.519 1.00 78.62 85 ILE A N 1
ATOM 725 C CA . ILE A 1 85 ? 5.756 10.406 1.620 1.00 78.62 85 ILE A CA 1
ATOM 726 C C . ILE A 1 85 ? 6.829 10.334 2.706 1.00 78.62 85 ILE A C 1
ATOM 728 O O . ILE A 1 85 ? 7.927 9.840 2.453 1.00 78.62 85 ILE A O 1
ATOM 732 N N . ARG A 1 86 ? 6.551 10.840 3.912 1.00 81.56 86 ARG A N 1
ATOM 733 C CA . ARG A 1 86 ? 7.471 10.679 5.049 1.00 81.56 86 ARG A CA 1
ATOM 734 C C . ARG A 1 86 ? 7.097 9.416 5.806 1.00 81.56 86 ARG A C 1
ATOM 736 O O . ARG A 1 86 ? 5.923 9.087 5.923 1.00 81.56 86 ARG A O 1
ATOM 743 N N . GLU A 1 87 ? 8.080 8.751 6.400 1.00 80.12 87 GLU A N 1
ATOM 744 C CA . GLU A 1 87 ? 7.831 7.544 7.197 1.00 80.12 87 GLU A CA 1
ATOM 745 C C . GLU A 1 87 ? 6.809 7.784 8.324 1.00 80.12 87 GLU A C 1
ATOM 747 O O . GLU A 1 87 ? 5.936 6.956 8.549 1.00 80.12 87 GLU A O 1
ATOM 752 N N . ASN A 1 88 ? 6.841 8.965 8.951 1.00 81.00 88 ASN A N 1
ATOM 753 C CA . ASN A 1 88 ? 5.899 9.354 10.009 1.00 81.00 88 ASN A CA 1
ATOM 754 C C . ASN A 1 88 ? 4.454 9.583 9.527 1.00 81.00 88 ASN A C 1
ATOM 756 O O . ASN A 1 88 ? 3.547 9.675 10.356 1.00 81.00 88 ASN A O 1
ATOM 760 N N . ASP A 1 89 ? 4.248 9.704 8.215 1.00 84.19 89 ASP A N 1
ATOM 761 C CA . ASP A 1 89 ? 2.916 9.846 7.627 1.00 84.19 89 ASP A CA 1
ATOM 762 C C . ASP A 1 89 ? 2.255 8.469 7.429 1.00 84.19 89 ASP A C 1
ATOM 764 O O . ASP A 1 89 ? 1.053 8.397 7.184 1.00 84.19 89 ASP A O 1
ATOM 768 N N . ILE A 1 90 ? 3.020 7.373 7.542 1.00 89.50 90 ILE A N 1
ATOM 769 C CA . ILE A 1 90 ? 2.522 6.002 7.419 1.00 89.50 90 ILE A CA 1
ATOM 770 C C . ILE A 1 90 ? 1.987 5.545 8.775 1.00 89.50 90 ILE A C 1
ATOM 772 O O . ILE A 1 90 ? 2.728 5.433 9.749 1.00 89.50 90 ILE A O 1
ATOM 776 N N . ASP A 1 91 ? 0.698 5.234 8.816 1.00 90.75 91 ASP A N 1
ATOM 777 C CA . ASP A 1 91 ? -0.006 4.782 10.012 1.00 90.75 91 ASP A CA 1
ATOM 778 C C . ASP A 1 91 ? -0.690 3.428 9.780 1.00 90.75 91 ASP A C 1
ATOM 780 O O . ASP A 1 91 ? -1.074 3.093 8.654 1.00 90.75 91 ASP A O 1
ATOM 784 N N . HIS A 1 92 ? -0.868 2.654 10.854 1.00 94.94 92 HIS A N 1
ATOM 785 C CA . HIS A 1 92 ? -1.664 1.430 10.830 1.00 94.94 92 HIS A CA 1
ATOM 786 C C . HIS A 1 92 ? -3.153 1.768 10.997 1.00 94.94 92 HIS A C 1
ATOM 788 O O . HIS A 1 92 ? -3.580 2.318 12.011 1.00 94.94 92 HIS A O 1
ATOM 794 N N . ILE A 1 93 ? -3.974 1.379 10.021 1.00 95.62 93 ILE A N 1
ATOM 795 C CA . ILE A 1 93 ? -5.428 1.582 10.028 1.00 95.62 93 ILE A CA 1
ATOM 796 C C . ILE A 1 93 ? -6.045 0.956 11.279 1.00 95.62 93 ILE A C 1
ATOM 798 O O . ILE A 1 93 ? -6.742 1.649 12.031 1.00 95.62 93 ILE A O 1
ATOM 802 N N . HIS A 1 94 ? -5.764 -0.331 11.500 1.00 96.75 94 HIS A N 1
ATOM 803 C CA . HIS A 1 94 ? -6.013 -1.009 12.762 1.00 96.75 94 HIS A CA 1
ATOM 804 C C . HIS A 1 94 ? -4.763 -0.913 13.649 1.00 96.75 94 HIS A C 1
ATOM 806 O O . HIS A 1 94 ? -3.708 -1.424 13.261 1.00 96.75 94 HIS A O 1
ATOM 812 N N . PRO A 1 95 ? -4.868 -0.305 14.844 1.00 95.31 95 PRO A N 1
ATOM 813 C CA . PRO A 1 95 ? -3.729 -0.115 15.735 1.00 95.31 95 PRO A CA 1
ATOM 814 C C . PRO A 1 95 ? -3.044 -1.424 16.145 1.00 95.31 95 PRO A C 1
ATOM 816 O O . PRO A 1 95 ? -3.699 -2.387 16.549 1.00 95.31 95 PRO A O 1
ATOM 819 N N . VAL A 1 96 ? -1.708 -1.426 16.118 1.00 95.38 96 VAL A N 1
ATOM 820 C CA . VAL A 1 96 ? -0.858 -2.588 16.447 1.00 95.38 96 VAL A CA 1
ATOM 821 C C . VAL A 1 96 ? -1.175 -3.165 17.829 1.00 95.38 96 VAL A C 1
ATOM 823 O O . VAL A 1 96 ? -1.284 -4.377 17.990 1.00 95.38 96 VAL A O 1
ATOM 826 N N . ASN A 1 97 ? -1.347 -2.310 18.840 1.00 94.88 97 ASN A N 1
ATOM 827 C CA . ASN A 1 97 ? -1.661 -2.732 20.208 1.00 94.88 97 ASN A CA 1
ATOM 828 C C . ASN A 1 97 ? -3.010 -3.465 20.306 1.00 94.88 97 ASN A C 1
ATOM 830 O O . ASN A 1 97 ? -3.112 -4.442 21.047 1.00 94.88 97 ASN A O 1
ATOM 834 N N . ILE A 1 98 ? -4.016 -3.023 19.547 1.00 95.94 98 ILE A N 1
ATOM 835 C CA . ILE A 1 98 ? -5.318 -3.687 19.472 1.00 95.94 98 ILE A CA 1
ATOM 836 C C . ILE A 1 98 ? -5.157 -5.029 18.764 1.00 95.94 98 ILE A C 1
ATOM 838 O O . ILE A 1 98 ? -5.549 -6.049 19.309 1.00 95.94 98 ILE A O 1
ATOM 842 N N . LEU A 1 99 ? -4.524 -5.078 17.592 1.00 97.69 99 LEU A N 1
ATOM 843 C CA . LEU A 1 99 ? -4.382 -6.344 16.862 1.00 97.69 99 LEU A CA 1
ATOM 844 C C . LEU A 1 99 ? -3.576 -7.398 17.638 1.00 97.69 99 LEU A C 1
ATOM 846 O O . LEU A 1 99 ? -3.930 -8.579 17.627 1.00 97.69 99 LEU A O 1
ATOM 850 N N . ARG A 1 100 ? -2.557 -6.975 18.395 1.00 96.94 100 ARG A N 1
ATOM 851 C CA . ARG A 1 100 ? -1.808 -7.856 19.304 1.00 96.94 100 ARG A CA 1
ATOM 852 C C . ARG A 1 100 ? -2.681 -8.448 20.410 1.00 96.94 100 ARG A C 1
ATOM 854 O O . ARG A 1 100 ? -2.475 -9.606 20.770 1.00 96.94 100 ARG A O 1
ATOM 861 N N . SER A 1 101 ? -3.665 -7.712 20.937 1.00 96.88 101 SER A N 1
ATOM 862 C CA . SER A 1 101 ? -4.575 -8.255 21.959 1.00 96.88 101 SER A CA 1
ATOM 863 C C . SER A 1 101 ? -5.503 -9.342 21.397 1.00 96.88 101 SER A C 1
ATOM 865 O O . SER A 1 101 ? -5.854 -10.274 22.121 1.00 96.88 101 SER A O 1
ATOM 867 N N . TYR A 1 102 ? -5.796 -9.289 20.094 1.00 96.94 102 TYR A N 1
ATOM 868 C CA . TYR A 1 102 ? -6.495 -10.335 19.337 1.00 96.94 102 TYR A CA 1
ATOM 869 C C . TYR A 1 102 ? -5.575 -11.461 18.830 1.00 96.94 102 TYR A C 1
ATOM 871 O O . TYR A 1 102 ? -6.055 -12.414 18.220 1.00 96.94 102 TYR A O 1
ATOM 879 N N . ARG A 1 103 ? -4.269 -11.402 19.132 1.00 97.06 103 ARG A N 1
ATOM 880 C CA . ARG A 1 103 ? -3.253 -12.405 18.760 1.00 97.06 103 ARG A CA 1
ATOM 881 C C . ARG A 1 103 ? -3.054 -12.588 17.250 1.00 97.06 103 ARG A C 1
ATOM 883 O O . ARG A 1 103 ? -2.667 -13.676 16.824 1.00 97.06 103 ARG A O 1
ATOM 890 N N . TYR A 1 104 ? -3.285 -11.545 16.454 1.00 97.75 104 TYR A N 1
ATOM 891 C CA . TYR A 1 104 ? -2.808 -11.535 15.069 1.00 97.75 104 TYR A CA 1
ATOM 892 C C . TYR A 1 104 ? -1.282 -11.497 15.039 1.00 97.75 104 TYR A C 1
ATOM 894 O O . TYR A 1 104 ? -0.652 -10.920 15.932 1.00 97.75 104 TYR A O 1
ATOM 902 N N . ASP A 1 105 ? -0.686 -12.134 14.035 1.00 96.19 105 ASP A N 1
ATOM 903 C CA . ASP A 1 105 ? 0.766 -12.188 13.927 1.00 96.19 105 ASP A CA 1
ATOM 904 C C . ASP A 1 105 ? 1.356 -10.880 13.371 1.00 96.19 105 ASP A C 1
ATOM 906 O O . ASP A 1 105 ? 0.693 -10.093 12.695 1.00 96.19 105 ASP A O 1
ATOM 910 N N . GLU A 1 106 ? 2.633 -10.628 13.670 1.00 96.19 106 GLU A N 1
ATOM 911 C CA . GLU A 1 106 ? 3.308 -9.394 13.249 1.00 96.19 106 GLU A CA 1
ATOM 912 C C . GLU A 1 106 ? 3.405 -9.260 11.726 1.00 96.19 106 GLU A C 1
ATOM 914 O O . GLU A 1 106 ? 3.464 -8.137 11.223 1.00 96.19 106 GLU A O 1
ATOM 919 N N . TYR A 1 107 ? 3.430 -10.373 10.988 1.00 95.50 107 TYR A N 1
ATOM 920 C CA . TYR A 1 107 ? 3.457 -10.326 9.532 1.00 95.50 107 TYR A CA 1
ATOM 921 C C . TYR A 1 107 ? 2.106 -9.843 8.993 1.00 95.50 107 TYR A C 1
ATOM 923 O O . TYR A 1 107 ? 2.096 -8.936 8.166 1.00 95.50 107 TYR A O 1
ATOM 931 N N . GLU A 1 108 ? 0.983 -10.348 9.518 1.00 95.62 108 GLU A N 1
ATOM 932 C CA . GLU A 1 108 ? -0.375 -9.870 9.222 1.00 95.62 108 GLU A CA 1
ATOM 933 C C . GLU A 1 108 ? -0.539 -8.383 9.558 1.00 95.62 108 GLU A C 1
ATOM 935 O O . GLU A 1 108 ? -0.991 -7.608 8.713 1.00 95.62 108 GLU A O 1
ATOM 940 N N . ILE A 1 109 ? -0.118 -7.973 10.760 1.00 97.44 109 ILE A N 1
ATOM 941 C CA . ILE A 1 109 ? -0.255 -6.592 11.253 1.00 97.44 109 ILE A CA 1
ATOM 942 C C . ILE A 1 109 ? 0.454 -5.585 10.339 1.00 97.44 109 ILE A C 1
ATOM 944 O O . ILE A 1 109 ? -0.058 -4.482 10.119 1.00 97.44 109 ILE A O 1
ATOM 948 N N . ASN A 1 110 ? 1.625 -5.959 9.818 1.00 96.69 110 ASN A N 1
ATOM 949 C CA . ASN A 1 110 ? 2.490 -5.101 9.008 1.00 96.69 110 ASN A CA 1
ATOM 950 C C . ASN A 1 110 ? 2.282 -5.271 7.494 1.00 96.69 110 ASN A C 1
ATOM 952 O O . ASN A 1 110 ? 3.140 -4.878 6.700 1.00 96.69 110 ASN A O 1
ATOM 956 N N . ARG A 1 111 ? 1.140 -5.828 7.072 1.00 96.75 111 ARG A N 1
ATOM 957 C CA . ARG A 1 111 ? 0.771 -5.873 5.653 1.00 96.75 111 ARG A CA 1
ATOM 958 C C . ARG A 1 111 ? 0.449 -4.483 5.119 1.00 96.75 111 ARG A C 1
ATOM 960 O O . ARG A 1 111 ? -0.168 -3.666 5.802 1.00 96.75 111 ARG A O 1
ATOM 967 N N . VAL A 1 112 ? 0.744 -4.260 3.839 1.00 96.06 112 VAL A N 1
ATOM 968 C CA . VAL A 1 112 ? 0.366 -3.048 3.088 1.00 96.06 112 VAL A CA 1
ATOM 969 C C . VAL A 1 112 ? -1.138 -2.760 3.191 1.00 96.06 112 VAL A C 1
ATOM 971 O O . VAL A 1 112 ? -1.550 -1.604 3.322 1.00 96.06 112 VAL A O 1
ATOM 974 N N . GLY A 1 113 ? -1.957 -3.815 3.241 1.00 97.31 113 GLY A N 1
ATOM 975 C CA . GLY A 1 113 ? -3.397 -3.741 3.481 1.00 97.31 113 GLY A CA 1
ATOM 976 C C . GLY A 1 113 ? -3.804 -3.090 4.810 1.00 97.31 113 GLY A C 1
ATOM 977 O O . GLY A 1 113 ? -4.937 -2.629 4.914 1.00 97.31 113 GLY A O 1
ATOM 978 N N . ASN A 1 114 ? -2.909 -2.957 5.791 1.00 97.88 114 ASN A N 1
ATOM 979 C CA . ASN A 1 114 ? -3.173 -2.263 7.053 1.00 97.88 114 ASN A CA 1
ATOM 980 C C . ASN A 1 114 ? -2.549 -0.865 7.128 1.00 97.88 114 ASN A C 1
ATOM 982 O O . ASN A 1 114 ? -2.702 -0.200 8.144 1.00 97.88 114 ASN A O 1
ATOM 986 N N . TYR A 1 115 ? -1.861 -0.388 6.090 1.00 95.94 115 TYR A N 1
ATOM 987 C CA . TYR A 1 115 ? -1.276 0.950 6.110 1.00 95.94 115 TYR A CA 1
ATOM 988 C C . TYR A 1 115 ? -2.150 2.003 5.432 1.00 95.94 115 TYR A C 1
ATOM 990 O O . TYR A 1 115 ? -2.795 1.759 4.406 1.00 95.94 115 TYR A O 1
ATOM 998 N N . GLN A 1 116 ? -2.095 3.215 5.968 1.00 93.56 116 GLN A N 1
ATOM 999 C CA . GLN A 1 116 ? -2.672 4.426 5.396 1.00 93.56 116 GLN A CA 1
ATOM 1000 C C . GLN A 1 116 ? -1.696 5.596 5.515 1.00 93.56 116 GLN A C 1
ATOM 1002 O O . GLN A 1 116 ? -0.784 5.560 6.337 1.00 93.56 116 GLN A O 1
ATOM 1007 N N . LEU A 1 117 ? -1.917 6.637 4.712 1.00 90.56 117 LEU A N 1
ATOM 1008 C CA . LEU A 1 117 ? -1.235 7.912 4.888 1.00 90.56 117 LEU A CA 1
ATOM 1009 C C . LEU A 1 117 ? -2.134 8.869 5.664 1.00 90.56 117 LEU A C 1
ATOM 1011 O O . LEU A 1 117 ? -3.234 9.179 5.204 1.00 90.56 117 LEU A O 1
ATOM 1015 N N . LEU A 1 118 ? -1.663 9.339 6.813 1.00 83.94 118 LEU A N 1
ATOM 1016 C CA . LEU A 1 118 ? -2.310 10.375 7.614 1.00 83.94 118 LEU A CA 1
ATOM 1017 C C . LEU A 1 118 ? -1.330 11.516 7.853 1.00 83.94 118 LEU A C 1
ATOM 1019 O O . LEU A 1 118 ? -0.135 11.295 8.034 1.00 83.94 118 LEU A O 1
ATOM 1023 N N . ASP A 1 119 ? -1.828 12.751 7.886 1.00 73.94 119 ASP A N 1
ATOM 1024 C CA . ASP A 1 119 ? -0.982 13.863 8.296 1.00 73.94 119 ASP A CA 1
ATOM 1025 C C . ASP A 1 119 ? -0.565 13.702 9.770 1.00 73.94 119 ASP A C 1
ATOM 1027 O O . ASP A 1 119 ? -1.295 13.158 10.606 1.00 73.94 119 ASP A O 1
ATOM 1031 N N . ASN A 1 120 ? 0.635 14.189 10.095 1.00 63.75 120 ASN A N 1
ATOM 1032 C CA . ASN A 1 120 ? 1.230 14.035 11.424 1.00 63.75 120 ASN A CA 1
ATOM 1033 C C . ASN A 1 120 ? 0.357 14.579 12.566 1.00 63.75 120 ASN A C 1
ATOM 1035 O O . ASN A 1 120 ? 0.468 14.085 13.691 1.00 63.75 120 ASN A O 1
ATOM 1039 N N . VAL A 1 121 ? -0.477 15.594 12.311 1.00 61.00 121 VAL A N 1
ATOM 1040 C CA . VAL A 1 121 ? -1.335 16.189 13.343 1.00 61.00 121 VAL A CA 1
ATOM 1041 C C . VAL A 1 121 ? -2.491 15.241 13.648 1.00 61.00 121 VAL A C 1
ATOM 1043 O O . VAL A 1 121 ? -2.693 14.872 14.808 1.00 61.00 121 VAL A O 1
ATOM 1046 N N . THR A 1 122 ? -3.183 14.769 12.612 1.00 68.06 122 THR A N 1
ATOM 1047 C CA . THR A 1 122 ? -4.265 13.787 12.741 1.00 68.06 122 THR A CA 1
ATOM 1048 C C . THR A 1 122 ? -3.779 12.487 13.381 1.00 68.06 122 THR A C 1
ATOM 1050 O O . THR A 1 122 ? -4.424 11.972 14.300 1.00 68.06 122 THR A O 1
ATOM 1053 N N . ASN A 1 123 ? -2.615 11.988 12.951 1.00 64.81 123 ASN A N 1
ATOM 1054 C CA . ASN A 1 123 ? -2.041 10.748 13.466 1.00 64.81 123 ASN A CA 1
ATOM 1055 C C . ASN A 1 123 ? -1.735 10.844 14.976 1.00 64.81 123 ASN A C 1
ATOM 1057 O O . ASN A 1 123 ? -2.216 10.036 15.776 1.00 64.81 123 ASN A O 1
ATOM 1061 N N . ARG A 1 124 ? -0.992 11.882 15.390 1.00 60.69 124 ARG A N 1
ATOM 1062 C CA . ARG A 1 124 ? -0.494 12.001 16.772 1.00 60.69 124 ARG A CA 1
ATOM 1063 C C . ARG A 1 124 ? -1.539 12.453 17.781 1.00 60.69 124 ARG A C 1
ATOM 1065 O O . ARG A 1 124 ? -1.453 12.045 18.934 1.00 60.69 124 ARG A O 1
ATOM 1072 N N . PHE A 1 125 ? -2.482 13.305 17.384 1.00 60.66 125 PHE A N 1
ATOM 1073 C CA . PHE A 1 125 ? -3.359 13.976 18.348 1.00 60.66 125 PHE A CA 1
ATOM 1074 C C . PHE A 1 125 ? -4.819 13.530 18.283 1.00 60.66 125 PHE A C 1
ATOM 1076 O O . PHE A 1 125 ? -5.536 13.725 19.261 1.00 60.66 125 PHE A O 1
ATOM 1083 N N . VAL A 1 126 ? -5.270 12.924 17.177 1.00 64.75 126 VAL A N 1
ATOM 1084 C CA . VAL A 1 126 ? -6.702 12.632 16.976 1.00 64.75 126 VAL A CA 1
ATOM 1085 C C . VAL A 1 126 ? -6.978 11.133 16.876 1.00 64.75 126 VAL A C 1
ATOM 1087 O O . VAL A 1 126 ? -7.840 10.627 17.604 1.00 64.75 126 VAL A O 1
ATOM 1090 N N . LYS A 1 127 ? -6.236 10.402 16.028 1.00 72.88 127 LYS A N 1
ATOM 1091 C CA . LYS A 1 127 ? -6.414 8.948 15.879 1.00 72.88 127 LYS A CA 1
ATOM 1092 C C . LYS A 1 127 ? -5.828 8.184 17.064 1.00 72.88 127 LYS A C 1
ATOM 1094 O O . LYS A 1 127 ? -6.533 7.355 17.625 1.00 72.88 127 LYS A O 1
ATOM 1099 N N . SER A 1 128 ? -4.579 8.455 17.458 1.00 78.50 128 SER A N 1
ATOM 1100 C CA . SER A 1 128 ? -3.961 8.018 18.729 1.00 78.50 128 SER A CA 1
ATOM 1101 C C . SER A 1 128 ? -4.311 6.582 19.192 1.00 78.50 128 SER A C 1
ATOM 1103 O O . SER A 1 128 ? -4.659 6.358 20.353 1.00 78.50 128 SER A O 1
ATOM 1105 N N . GLY A 1 129 ? -4.248 5.590 18.297 1.00 79.31 129 GLY A N 1
ATOM 1106 C CA . GLY A 1 129 ? -4.518 4.187 18.645 1.00 79.31 129 GLY A CA 1
ATOM 1107 C C . GLY A 1 129 ? -5.994 3.823 18.871 1.00 79.31 129 GLY A C 1
ATOM 1108 O O . GLY A 1 129 ? -6.273 2.759 19.425 1.00 79.31 129 GLY A O 1
ATOM 1109 N N . LYS A 1 130 ? -6.943 4.665 18.444 1.00 88.38 130 LYS A N 1
ATOM 1110 C CA . LYS A 1 130 ? -8.378 4.348 18.455 1.00 88.38 130 LYS A CA 1
ATOM 1111 C C . LYS A 1 130 ? -8.697 3.169 17.519 1.00 88.38 130 LYS A C 1
ATOM 1113 O O . LYS A 1 130 ? -8.158 3.118 16.407 1.00 88.38 130 LYS A O 1
ATOM 1118 N N . PRO A 1 131 ? -9.618 2.266 17.909 1.00 93.62 131 PRO A N 1
ATOM 1119 C CA . PRO A 1 131 ? -10.181 1.267 17.004 1.00 93.62 131 PRO A CA 1
ATOM 1120 C C . PRO A 1 131 ? -10.720 1.910 15.720 1.00 93.62 131 PRO A C 1
ATOM 1122 O O . PRO A 1 131 ? -11.309 2.992 15.775 1.00 93.62 131 PRO A O 1
ATOM 1125 N N . LEU A 1 132 ? -10.568 1.231 14.576 1.00 94.94 132 LEU A N 1
ATOM 1126 C CA . LEU A 1 132 ? -10.998 1.749 13.272 1.00 94.94 132 LEU A CA 1
ATOM 1127 C C . LEU A 1 132 ? -12.470 2.178 13.278 1.00 94.94 132 LEU A C 1
ATOM 1129 O O . LEU A 1 132 ? -12.788 3.288 12.852 1.00 94.94 132 LEU A O 1
ATOM 1133 N N . ILE A 1 133 ? -13.351 1.332 13.818 1.00 95.12 133 ILE A N 1
ATOM 1134 C CA . ILE A 1 133 ? -14.782 1.628 13.902 1.00 95.12 133 ILE A CA 1
ATOM 1135 C C . ILE A 1 133 ? -15.074 2.912 14.691 1.00 95.12 133 ILE A C 1
ATOM 1137 O O . ILE A 1 133 ? -15.904 3.714 14.272 1.00 95.12 133 ILE A O 1
ATOM 1141 N N . GLN A 1 134 ? -14.367 3.147 15.800 1.00 93.94 134 GLN A N 1
ATOM 1142 C CA . GLN A 1 134 ? -14.554 4.349 16.615 1.00 93.94 134 GLN A CA 1
ATOM 1143 C C . GLN A 1 134 ? -14.034 5.587 15.888 1.00 93.94 134 GLN A C 1
ATOM 1145 O O . GLN A 1 134 ? -14.720 6.605 15.858 1.00 93.94 134 GLN A O 1
ATOM 1150 N N . TRP A 1 135 ? -12.863 5.473 15.260 1.00 92.56 135 TRP A N 1
ATOM 1151 C CA . TRP A 1 135 ? -12.267 6.536 14.457 1.00 92.56 135 TRP A CA 1
ATOM 1152 C C . TRP A 1 135 ? -13.211 6.996 13.338 1.00 92.56 135 TRP A C 1
ATOM 1154 O O . TRP A 1 135 ? -13.552 8.175 13.254 1.00 92.56 135 TRP A O 1
ATOM 1164 N N . ILE A 1 136 ? -13.703 6.060 12.520 1.00 93.19 136 ILE A N 1
ATOM 1165 C CA . ILE A 1 136 ? -14.590 6.393 11.398 1.00 93.19 136 ILE A CA 1
ATOM 1166 C C . ILE A 1 136 ? -15.930 6.944 11.897 1.00 93.19 136 ILE A C 1
ATOM 1168 O O . ILE A 1 136 ? -16.463 7.882 11.309 1.00 93.19 136 ILE A O 1
ATOM 1172 N N . LYS A 1 137 ? -16.505 6.384 12.969 1.00 93.25 137 LYS A N 1
ATOM 1173 C CA . LYS A 1 137 ? -17.832 6.811 13.437 1.00 93.25 137 LYS A CA 1
ATOM 1174 C C . LYS A 1 137 ? -17.829 8.174 14.120 1.00 93.25 137 LYS A C 1
ATOM 1176 O O . LYS A 1 137 ? -18.814 8.891 13.951 1.00 93.25 137 LYS A O 1
ATOM 1181 N N . ASN A 1 138 ? -16.766 8.503 14.852 1.00 91.56 138 ASN A N 1
ATOM 1182 C CA . ASN A 1 138 ? -16.764 9.637 15.778 1.00 91.56 138 ASN A CA 1
ATOM 1183 C C . ASN A 1 138 ? -15.909 10.819 15.311 1.00 91.56 138 ASN A C 1
ATOM 1185 O O . ASN A 1 138 ? -16.215 11.949 15.677 1.00 91.56 138 ASN A O 1
ATOM 1189 N N . ASP A 1 139 ? -14.846 10.572 14.541 1.00 89.00 139 ASP A N 1
ATOM 1190 C CA . ASP A 1 139 ? -13.834 11.591 14.237 1.00 89.00 139 ASP A CA 1
ATOM 1191 C C . ASP A 1 139 ? -13.755 11.945 12.738 1.00 89.00 139 ASP A C 1
ATOM 1193 O O . ASP A 1 139 ? -13.265 13.016 12.378 1.00 89.00 139 ASP A O 1
ATOM 1197 N N . VAL A 1 140 ? -14.254 11.079 11.848 1.00 89.38 140 VAL A N 1
ATOM 1198 C CA . VAL A 1 140 ? -14.292 11.335 10.399 1.00 89.38 140 VAL A CA 1
ATOM 1199 C C . VAL A 1 140 ? -15.584 12.067 10.024 1.00 89.38 140 VAL A C 1
ATOM 1201 O O . VAL A 1 140 ? -16.677 11.512 10.129 1.00 89.38 140 VAL A O 1
ATOM 1204 N N . SER A 1 141 ? -15.455 13.311 9.553 1.00 88.81 141 SER A N 1
ATOM 1205 C CA . SER A 1 141 ? -16.589 14.163 9.165 1.00 88.81 141 SER A CA 1
ATOM 1206 C C . SER A 1 141 ? -17.276 13.705 7.874 1.00 88.81 141 SER A C 1
ATOM 1208 O O . SER A 1 141 ? -18.490 13.519 7.858 1.00 88.81 141 SER A O 1
ATOM 1210 N N . ASP A 1 142 ? -16.505 13.489 6.804 1.00 93.19 142 ASP A N 1
ATOM 1211 C CA . ASP A 1 142 ? -16.982 12.927 5.535 1.00 93.19 142 ASP A CA 1
ATOM 1212 C C . ASP A 1 142 ? -16.515 11.474 5.408 1.00 93.19 142 ASP A C 1
ATOM 1214 O O . ASP A 1 142 ? -15.413 11.178 4.930 1.00 93.19 142 ASP A O 1
ATOM 1218 N N . LYS A 1 143 ? -17.365 10.562 5.892 1.00 93.31 143 LYS A N 1
ATOM 1219 C CA . LYS A 1 143 ? -17.085 9.123 5.916 1.00 93.31 143 LYS A CA 1
ATOM 1220 C C . LYS A 1 143 ? -16.855 8.585 4.512 1.00 93.31 143 LYS A C 1
ATOM 1222 O O . LYS A 1 143 ? -15.845 7.932 4.275 1.00 93.31 143 LYS A O 1
ATOM 1227 N N . ASP A 1 144 ? -17.732 8.903 3.569 1.00 94.75 144 ASP A N 1
ATOM 1228 C CA . ASP A 1 144 ? -17.653 8.348 2.221 1.00 94.75 144 ASP A CA 1
ATOM 1229 C C . ASP A 1 144 ? -16.395 8.818 1.484 1.00 94.75 144 ASP A C 1
ATOM 1231 O O . ASP A 1 144 ? -15.731 8.022 0.812 1.00 94.75 144 ASP A O 1
ATOM 1235 N N . ALA A 1 145 ? -16.023 10.096 1.618 1.00 93.50 145 ALA A N 1
ATOM 1236 C CA . ALA A 1 145 ? -14.782 10.597 1.035 1.00 93.50 145 ALA A CA 1
ATOM 1237 C C . ALA A 1 145 ? -13.549 9.938 1.662 1.00 93.50 145 ALA A C 1
ATOM 1239 O O . ALA A 1 145 ? -12.625 9.565 0.934 1.00 93.50 145 ALA A O 1
ATOM 1240 N N . TYR A 1 146 ? -13.546 9.750 2.983 1.00 93.81 146 TYR A N 1
ATOM 1241 C CA . TYR A 1 146 ? -12.455 9.085 3.690 1.00 93.81 146 TYR A CA 1
ATOM 1242 C C . TYR A 1 146 ? -12.308 7.618 3.261 1.00 93.81 146 TYR A C 1
ATOM 1244 O O . TYR A 1 146 ? -11.216 7.193 2.877 1.00 93.81 146 TYR A O 1
ATOM 1252 N N . LEU A 1 147 ? -13.408 6.858 3.238 1.00 96.12 147 LEU A N 1
ATOM 1253 C CA . LEU A 1 147 ? -13.410 5.454 2.823 1.00 96.12 147 LEU A CA 1
ATOM 1254 C C . LEU A 1 147 ? -12.877 5.290 1.395 1.00 96.12 147 LEU A C 1
ATOM 1256 O O . LEU A 1 147 ? -11.977 4.479 1.163 1.00 96.12 147 LEU A O 1
ATOM 1260 N N . ARG A 1 148 ? -13.359 6.118 0.455 1.00 95.12 148 ARG A N 1
ATOM 1261 C CA . ARG A 1 148 ? -12.878 6.118 -0.937 1.00 95.12 148 ARG A CA 1
ATOM 1262 C C . ARG A 1 148 ? -11.397 6.472 -1.037 1.00 95.12 148 ARG A C 1
ATOM 1264 O O . ARG A 1 148 ? -10.664 5.791 -1.747 1.00 95.12 148 ARG A O 1
ATOM 1271 N N . ARG A 1 149 ? -10.946 7.512 -0.328 1.00 92.81 149 ARG A N 1
ATOM 1272 C CA . ARG A 1 149 ? -9.551 7.981 -0.366 1.00 92.81 149 ARG A CA 1
ATOM 1273 C C . ARG A 1 149 ? -8.571 6.932 0.160 1.00 92.81 149 ARG A C 1
ATOM 1275 O O . ARG A 1 149 ? -7.494 6.772 -0.402 1.00 92.81 149 ARG A O 1
ATOM 1282 N N . HIS A 1 150 ? -8.926 6.239 1.240 1.00 94.69 150 HIS A N 1
ATOM 1283 C CA . HIS A 1 150 ? -8.043 5.277 1.910 1.00 94.69 150 HIS A CA 1
ATOM 1284 C C . HIS A 1 150 ? -8.255 3.823 1.460 1.00 94.69 150 HIS A C 1
ATOM 1286 O O . HIS A 1 150 ? -7.570 2.923 1.965 1.00 94.69 150 HIS A O 1
ATOM 1292 N N . LEU A 1 151 ? -9.175 3.599 0.511 1.00 97.50 151 LEU A N 1
ATOM 1293 C CA . LEU A 1 151 ? -9.607 2.281 0.038 1.00 97.50 151 LEU A CA 1
ATOM 1294 C C . LEU A 1 151 ? -10.044 1.375 1.198 1.00 97.50 151 LEU A C 1
ATOM 1296 O O . LEU A 1 151 ? -9.666 0.209 1.277 1.00 97.50 151 LEU A O 1
ATOM 1300 N N . ILE A 1 152 ? -10.794 1.937 2.144 1.00 97.94 152 ILE A N 1
ATOM 1301 C CA . ILE A 1 152 ? -11.361 1.192 3.269 1.00 97.94 152 ILE A CA 1
ATOM 1302 C C . ILE A 1 152 ? -12.695 0.589 2.800 1.00 97.94 152 ILE A C 1
ATOM 1304 O O . ILE A 1 152 ? -13.520 1.329 2.257 1.00 97.94 152 ILE A O 1
ATOM 1308 N N . PRO A 1 153 ? -12.931 -0.725 2.988 1.00 98.12 153 PRO A N 1
ATOM 1309 C CA . PRO A 1 153 ? -14.205 -1.355 2.652 1.00 98.12 153 PRO A CA 1
ATOM 1310 C C . PRO A 1 153 ? -15.379 -0.638 3.325 1.00 98.12 153 PRO A C 1
ATOM 1312 O O . PRO A 1 153 ? -15.316 -0.338 4.513 1.00 98.12 153 PRO A O 1
ATOM 1315 N N . ALA A 1 154 ? -16.454 -0.377 2.580 1.00 97.00 154 ALA A N 1
ATOM 1316 C CA . ALA A 1 154 ? -17.626 0.331 3.104 1.00 97.00 154 ALA A CA 1
ATOM 1317 C C . ALA A 1 154 ? -18.493 -0.522 4.049 1.00 97.00 154 ALA A C 1
ATOM 1319 O O . ALA A 1 154 ? -19.336 0.017 4.759 1.00 97.00 154 ALA A O 1
ATOM 1320 N N . ASP A 1 155 ? -18.291 -1.841 4.059 1.00 97.56 155 ASP A N 1
ATOM 1321 C CA . ASP A 1 155 ? -18.955 -2.749 4.989 1.00 97.56 155 ASP A CA 1
ATOM 1322 C C . ASP A 1 155 ? -18.445 -2.513 6.419 1.00 97.56 155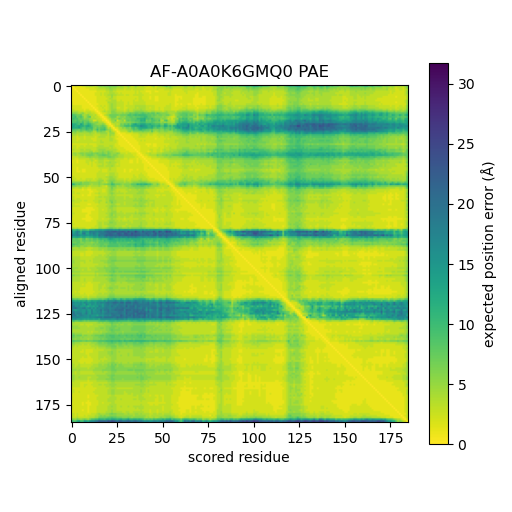 ASP A C 1
ATOM 1324 O O . ASP A 1 155 ? -17.331 -2.910 6.770 1.00 97.56 155 ASP A O 1
ATOM 1328 N N . GLU A 1 156 ? -19.272 -1.868 7.250 1.00 96.81 156 GLU A N 1
ATOM 1329 C CA . GLU A 1 156 ? -18.918 -1.535 8.634 1.00 96.81 156 GLU A CA 1
ATOM 1330 C C . GLU A 1 156 ? -18.611 -2.766 9.491 1.00 96.81 156 GLU A C 1
ATOM 1332 O O . GLU A 1 156 ? -17.893 -2.653 10.488 1.00 96.81 156 GLU A O 1
ATOM 1337 N N . THR A 1 157 ? -19.134 -3.944 9.125 1.00 97.00 157 THR A N 1
ATOM 1338 C CA . THR A 1 157 ? -18.866 -5.176 9.877 1.00 97.00 157 THR A CA 1
ATOM 1339 C C . THR A 1 157 ? -17.386 -5.546 9.824 1.00 97.00 157 THR A C 1
ATOM 1341 O O . THR A 1 157 ? -16.872 -6.150 10.764 1.00 97.00 157 THR A O 1
ATOM 1344 N N . LEU A 1 158 ? -16.660 -5.107 8.792 1.00 97.94 158 LEU A N 1
ATOM 1345 C CA . LEU A 1 158 ? -15.224 -5.334 8.647 1.00 97.94 158 LEU A CA 1
ATOM 1346 C C . LEU A 1 158 ? -14.371 -4.386 9.499 1.00 97.94 158 LEU A C 1
ATOM 1348 O O . LEU A 1 158 ? -13.168 -4.589 9.606 1.00 97.94 158 LEU A O 1
ATOM 1352 N N . TRP A 1 159 ? -14.940 -3.344 10.113 1.00 97.75 159 TRP A N 1
ATOM 1353 C CA . TRP A 1 159 ? -14.142 -2.351 10.850 1.00 97.75 159 TRP A CA 1
ATOM 1354 C C . TRP A 1 159 ? -13.790 -2.777 12.277 1.00 97.75 159 TRP A C 1
ATOM 1356 O O . TRP A 1 159 ? -13.013 -2.100 12.959 1.00 97.75 159 TRP A O 1
ATOM 1366 N N . GLU A 1 160 ? -14.356 -3.889 12.738 1.00 97.19 160 GLU A N 1
ATOM 1367 C CA . GLU A 1 160 ? -14.036 -4.475 14.032 1.00 97.19 160 GLU A CA 1
ATOM 1368 C C . GLU A 1 160 ? -12.716 -5.241 13.985 1.00 97.19 160 GLU A C 1
ATOM 1370 O O . GLU A 1 160 ? -12.424 -5.976 13.042 1.00 97.19 160 GLU A O 1
ATOM 1375 N N . ALA A 1 161 ? -11.913 -5.112 15.043 1.00 96.62 161 ALA A N 1
ATOM 1376 C CA . ALA A 1 161 ? -10.614 -5.779 15.112 1.00 96.62 161 ALA A CA 1
ATOM 1377 C C . ALA A 1 161 ? -10.729 -7.312 15.058 1.00 96.62 161 ALA A C 1
ATOM 1379 O O . ALA A 1 161 ? -9.824 -7.959 14.549 1.00 96.62 161 ALA A O 1
ATOM 1380 N N . SER A 1 162 ? -11.845 -7.894 15.510 1.00 97.38 162 SER A N 1
ATOM 1381 C CA . SER A 1 162 ? -12.108 -9.336 15.397 1.00 97.38 162 SER A CA 1
ATOM 1382 C C . SER A 1 162 ? -12.242 -9.829 13.951 1.00 97.38 162 SER A C 1
ATOM 1384 O O . SER A 1 162 ? -12.044 -11.015 13.696 1.00 97.38 162 SER A O 1
ATOM 1386 N N . ASN A 1 163 ? -12.558 -8.931 13.013 1.00 98.12 163 ASN A N 1
ATOM 1387 C CA . ASN A 1 163 ? -12.773 -9.231 11.594 1.00 98.12 163 ASN A CA 1
ATOM 1388 C C . ASN A 1 163 ? -11.578 -8.790 10.730 1.00 98.12 163 ASN A C 1
ATOM 1390 O O . ASN A 1 163 ? -11.683 -8.658 9.512 1.00 98.12 163 ASN A O 1
ATOM 1394 N N . TYR A 1 164 ? -10.412 -8.578 11.351 1.00 98.38 164 TYR A N 1
ATOM 1395 C CA . TYR A 1 164 ? -9.240 -7.985 10.707 1.00 98.3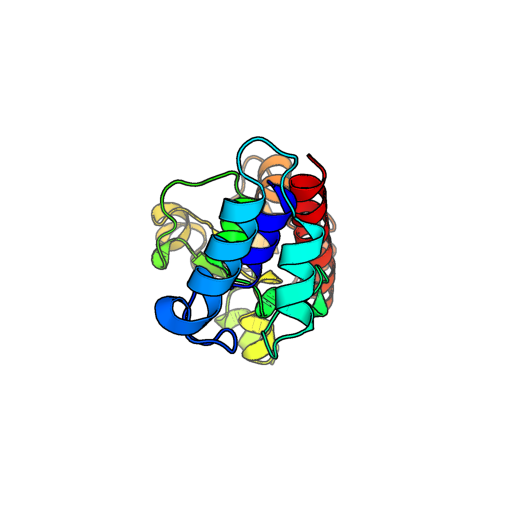8 164 TYR A CA 1
ATOM 1396 C C . TYR A 1 164 ? -8.743 -8.740 9.462 1.00 98.38 164 TYR A C 1
ATOM 1398 O O . TYR A 1 164 ? -8.290 -8.120 8.503 1.00 98.38 164 TYR A O 1
ATOM 1406 N N . ARG A 1 165 ? -8.849 -10.074 9.431 1.00 98.31 165 ARG A N 1
ATOM 1407 C CA . ARG A 1 165 ? -8.456 -10.865 8.248 1.00 98.31 165 ARG A CA 1
ATOM 1408 C C . ARG A 1 165 ? -9.362 -10.608 7.048 1.00 98.31 165 ARG A C 1
ATOM 1410 O O . ARG A 1 165 ? -8.865 -10.472 5.931 1.00 98.31 165 ARG A O 1
ATOM 1417 N N . ASP A 1 166 ? -10.665 -10.503 7.283 1.00 98.56 166 ASP A N 1
ATOM 1418 C CA . ASP A 1 166 ? -11.639 -10.203 6.233 1.00 98.56 166 ASP A CA 1
ATOM 1419 C C . ASP A 1 166 ? -11.506 -8.749 5.771 1.00 98.56 166 ASP A C 1
ATOM 1421 O O . ASP A 1 166 ? -11.525 -8.478 4.569 1.00 98.56 166 ASP A O 1
ATOM 1425 N N . PHE A 1 167 ? -11.245 -7.831 6.709 1.00 98.62 167 PHE A N 1
ATOM 1426 C CA . PHE A 1 167 ? -10.863 -6.454 6.403 1.00 98.62 167 PHE A CA 1
ATOM 1427 C C . PHE A 1 167 ? -9.641 -6.384 5.483 1.00 98.62 167 PHE A C 1
ATOM 1429 O O . PHE A 1 167 ? -9.694 -5.735 4.436 1.00 98.62 167 PHE A O 1
ATOM 1436 N N . LEU A 1 168 ? -8.547 -7.062 5.858 1.00 98.12 168 LEU A N 1
ATOM 1437 C CA . LEU A 1 168 ? -7.309 -7.095 5.081 1.00 98.12 168 LEU A CA 1
ATOM 1438 C C . LEU A 1 168 ? -7.574 -7.592 3.665 1.00 98.12 168 LEU A C 1
ATOM 1440 O O . LEU A 1 168 ? -7.172 -6.938 2.706 1.00 98.12 168 LEU A O 1
ATOM 1444 N N . LYS A 1 169 ? -8.289 -8.713 3.538 1.00 98.38 169 LYS A N 1
ATOM 1445 C CA . LYS A 1 169 ? -8.636 -9.293 2.242 1.00 98.38 169 LYS A CA 1
ATOM 1446 C C . LYS A 1 169 ? -9.411 -8.299 1.373 1.00 98.38 169 LYS A C 1
ATOM 1448 O O . LYS A 1 169 ? -8.990 -8.017 0.253 1.00 98.38 169 LYS A O 1
ATOM 1453 N N . ALA A 1 170 ? -10.496 -7.732 1.901 1.00 98.62 170 ALA A N 1
ATOM 1454 C CA . ALA A 1 170 ? -11.341 -6.800 1.160 1.00 98.62 170 ALA A CA 1
ATOM 1455 C C . ALA A 1 170 ? -10.578 -5.527 0.756 1.00 98.62 170 ALA A C 1
ATOM 1457 O O . ALA A 1 170 ? -10.684 -5.061 -0.379 1.00 98.62 170 ALA A O 1
ATOM 1458 N N . ARG A 1 171 ? -9.757 -4.972 1.654 1.00 98.38 171 ARG A N 1
ATOM 1459 C CA . ARG A 1 171 ? -8.954 -3.782 1.354 1.00 98.38 171 ARG A CA 1
ATOM 1460 C C . ARG A 1 171 ? -7.870 -4.056 0.314 1.00 98.38 171 ARG A C 1
ATOM 1462 O O . ARG A 1 171 ? -7.658 -3.242 -0.583 1.00 98.38 171 ARG A O 1
ATOM 1469 N N . GLU A 1 172 ? -7.179 -5.184 0.404 1.00 98.44 172 GLU A N 1
ATOM 1470 C CA . GLU A 1 172 ? -6.147 -5.556 -0.567 1.00 98.44 172 GLU A CA 1
ATOM 1471 C C . GLU A 1 172 ? -6.717 -5.753 -1.978 1.00 98.44 172 GLU A C 1
ATOM 1473 O O . GLU A 1 172 ? -6.078 -5.365 -2.959 1.00 98.44 172 GLU A O 1
ATOM 1478 N N . GLU A 1 173 ? -7.940 -6.275 -2.097 1.00 98.50 173 GLU A N 1
ATOM 1479 C CA . GLU A 1 173 ? -8.665 -6.349 -3.371 1.00 98.50 173 GLU A CA 1
ATOM 1480 C C . GLU A 1 173 ? -8.956 -4.952 -3.950 1.00 98.50 173 GLU A C 1
ATOM 1482 O O . GLU A 1 173 ? -8.755 -4.730 -5.152 1.00 98.50 173 GLU A O 1
ATOM 1487 N N . LEU A 1 174 ? -9.345 -3.984 -3.109 1.00 98.44 17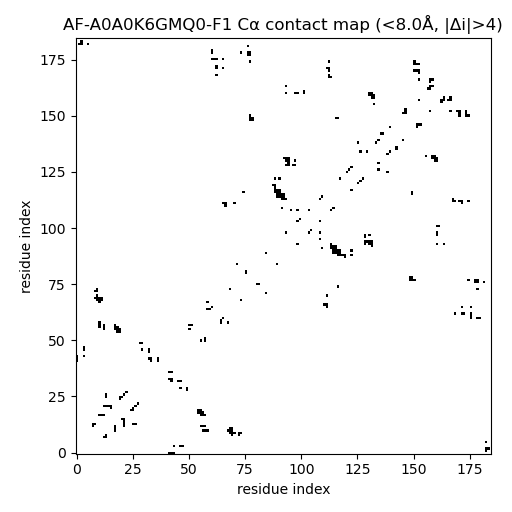4 LEU A N 1
ATOM 1488 C CA . LEU A 1 174 ? -9.525 -2.585 -3.523 1.00 98.44 174 LEU A CA 1
ATOM 1489 C C . LEU A 1 174 ? -8.205 -1.955 -3.993 1.00 98.44 174 LEU A C 1
ATOM 1491 O O . LEU A 1 174 ? -8.180 -1.295 -5.033 1.00 98.44 174 LEU A O 1
ATOM 1495 N N . ILE A 1 175 ? -7.097 -2.196 -3.282 1.00 98.00 175 ILE A N 1
ATOM 1496 C CA . ILE A 1 175 ? -5.760 -1.701 -3.662 1.00 98.00 175 ILE A CA 1
ATOM 1497 C C . ILE A 1 175 ? -5.332 -2.277 -5.014 1.00 98.00 175 ILE A C 1
ATOM 1499 O O . ILE A 1 175 ? -4.937 -1.528 -5.907 1.00 98.00 175 ILE A O 1
ATOM 1503 N N . VAL A 1 176 ? -5.437 -3.596 -5.200 1.00 97.56 176 VAL A N 1
ATOM 1504 C CA . VAL A 1 176 ? -5.095 -4.249 -6.476 1.00 97.56 176 VAL A CA 1
ATOM 1505 C C . VAL A 1 176 ? -5.947 -3.705 -7.616 1.00 97.56 176 VAL A C 1
ATOM 1507 O O . VAL A 1 176 ? -5.419 -3.435 -8.696 1.00 97.56 176 VAL A O 1
ATOM 1510 N N . SER A 1 177 ? -7.246 -3.517 -7.379 1.00 97.00 177 SER A N 1
ATOM 1511 C CA . SER A 1 177 ? -8.157 -2.941 -8.370 1.00 97.00 177 SER A CA 1
ATOM 1512 C C . SER A 1 177 ? -7.734 -1.522 -8.746 1.00 97.00 177 SER A C 1
ATOM 1514 O O . SER A 1 177 ? -7.650 -1.213 -9.934 1.00 97.00 177 SER A O 1
ATOM 1516 N N . LYS A 1 178 ? -7.359 -0.697 -7.758 1.00 95.62 178 LYS A N 1
ATOM 1517 C CA . LYS A 1 178 ? -6.877 0.669 -7.989 1.00 95.62 178 LYS A CA 1
ATOM 1518 C C . LYS A 1 178 ? -5.582 0.709 -8.800 1.00 95.62 178 LYS A C 1
ATOM 1520 O O . LYS A 1 178 ? -5.462 1.502 -9.731 1.00 95.62 178 LYS A O 1
ATOM 1525 N N . ILE A 1 179 ? -4.625 -0.168 -8.489 1.00 94.88 179 ILE A N 1
ATOM 1526 C CA . ILE A 1 179 ? -3.369 -0.278 -9.246 1.00 94.88 179 ILE A CA 1
ATOM 1527 C C . ILE A 1 179 ? -3.660 -0.691 -10.697 1.00 94.88 179 ILE A C 1
ATOM 1529 O O . ILE A 1 179 ? -3.127 -0.090 -11.628 1.00 94.88 179 ILE A O 1
ATOM 1533 N N . LYS A 1 180 ? -4.521 -1.692 -10.914 1.00 94.25 180 LYS A N 1
ATOM 1534 C CA . LYS A 1 180 ? -4.888 -2.148 -12.266 1.00 94.25 180 LYS A CA 1
ATOM 1535 C C . LYS A 1 180 ? -5.601 -1.062 -13.070 1.00 94.25 180 LYS A C 1
ATOM 1537 O O . LYS A 1 180 ? -5.273 -0.881 -14.241 1.00 94.25 180 LYS A O 1
ATOM 1542 N N . GLU A 1 181 ? -6.519 -0.325 -12.445 1.00 92.62 181 GLU A N 1
ATOM 1543 C CA . GLU A 1 181 ? -7.180 0.845 -13.038 1.00 92.62 181 GLU A CA 1
ATOM 1544 C C . GLU A 1 181 ? -6.133 1.865 -13.511 1.00 92.62 181 GLU A C 1
ATOM 1546 O O . GLU A 1 181 ? -6.119 2.235 -14.680 1.00 92.62 181 GLU A O 1
ATOM 1551 N N . ARG A 1 182 ? -5.187 2.242 -12.639 1.00 88.38 182 ARG A N 1
ATOM 1552 C CA . ARG A 1 182 ? -4.118 3.213 -12.941 1.00 88.38 182 ARG A CA 1
ATOM 1553 C C . ARG A 1 182 ? -3.206 2.788 -14.090 1.00 88.38 182 ARG A C 1
ATOM 1555 O O . ARG A 1 182 ? -2.728 3.642 -14.826 1.00 88.38 182 ARG A O 1
ATOM 1562 N N . LEU A 1 183 ? -2.951 1.491 -14.239 1.00 86.81 183 LEU A N 1
ATOM 1563 C CA . LEU A 1 183 ? -2.106 0.960 -15.313 1.00 86.81 183 LEU A CA 1
ATOM 1564 C C . LEU A 1 183 ? -2.838 0.785 -16.645 1.00 86.81 183 LEU A C 1
ATOM 1566 O O . LEU A 1 183 ? -2.176 0.685 -17.675 1.00 86.81 183 LEU A O 1
ATOM 1570 N N . SER A 1 184 ? -4.170 0.718 -16.611 1.00 79.56 184 SER A N 1
ATOM 1571 C CA . SER A 1 184 ? -5.017 0.583 -17.803 1.00 79.56 184 SER A CA 1
ATOM 1572 C C . SER A 1 184 ? -5.396 1.940 -18.422 1.00 79.56 184 SER A C 1
ATOM 1574 O O . SER A 1 184 ? -5.998 1.967 -19.494 1.00 79.56 184 SER A O 1
ATOM 1576 N N . LEU A 1 185 ? -5.044 3.048 -17.755 1.00 53.47 185 LEU A N 1
ATOM 1577 C CA . LEU A 1 185 ? -5.161 4.444 -18.211 1.00 53.47 185 LEU A CA 1
ATOM 1578 C C . LEU A 1 185 ? -3.844 4.929 -18.863 1.00 53.47 185 LEU A C 1
ATOM 1580 O O . LEU A 1 185 ? -3.866 5.774 -19.789 1.00 53.47 185 LEU A O 1
#

Foldseek 3Di:
DLLLVLLCQFQCVCHPPQQDDNVPPNVVVLVVVQVVQVVHDGPSVVSVVVCVVGPGSGDDLDLVCQQNTDLVSLQCLLQPCDPDQDPLQKDFLQAPVLLVVVVDDPVLSPGSLRIDGHPNCCRVPPPPNDQNLCCLVPPNPDNVVVCSSGVFDPPSVCSDSNNVVVRSVNSSVSSSVSNVVVSVD

Nearest PDB structures (foldseek):
  2ntx-assembly1_B  TM=1.640E-01  e=9.989E+00  Arabidopsis thaliana

Secondary structure (DSSP, 8-state):
-HHHHHHHHHTTTTSTTSSS-IIIIIHHHHHHHHHHTTTS---HHHHHHHHHHTT-----S-GGGGGGS-HHHHHHHHHT--S---GGGEEESS-HHHHHHTT--HHHHTSGGGEEE--HHIIIIIITT--HHHHHHHT-SSHHHHHHHHT--S-GGGGSGGGHHHHHHHHHHHHHHHHHHHHH-

Radius of gyration: 19.02 Å; Cα contacts (8 Å, |Δi|>4): 201; chains: 1; bounding box: 45×31×55 Å

Sequence (185 aa):
MREWLYKSLLNGVFSRGCGWIPYKTGVRKISNVVREHKLKDFPADELFKIYRDHPLRFYEIHTAHLNEFDKEIVFHMIYDELPNIRENDIDHIHPVNILRSYRYDEYEINRVGNYQLLDNVTNRFVKSGKPLIQWIKNDVSDKDAYLRRHLIPADETLWEASNYRDFLKAREELIVSKIKERLSL

Mean predicted aligned error: 5.24 Å

Organism: NCBI:txid1325335

Solvent-accessible surface area (backbone atoms only — not comparable to full-atom values): 10662 Å² total; per-residue (Å²): 93,70,51,52,51,51,59,36,51,30,32,30,56,80,37,86,84,22,58,53,54,31,82,78,54,42,52,50,53,53,50,52,55,54,60,78,34,65,99,52,74,69,64,48,69,62,54,52,45,54,47,71,78,39,79,43,58,73,78,73,97,43,66,94,42,52,77,72,32,35,62,67,52,53,46,34,56,63,63,69,67,65,93,74,84,54,78,80,28,58,41,56,55,62,25,65,74,60,44,50,76,74,64,55,52,73,69,68,65,70,32,61,55,32,52,41,83,41,58,60,62,52,46,68,75,68,48,64,72,45,54,38,49,57,40,51,71,74,70,44,86,58,50,70,62,49,31,64,59,67,43,47,66,84,57,68,78,38,38,40,79,93,32,42,69,62,31,34,53,54,18,27,53,47,49,46,50,43,46,53,54,64,57,75,107

pLDDT: mean 89.47, std 9.71, range [53.47, 98.62]